Protein AF-A0A932MKA4-F1 (afdb_monomer)

Mean predicted aligned error: 4.67 Å

Secondary structure (DSSP, 8-state):
-HHHHHHHS-TTS---EEE-S-SEEEEEGGGGS-GGG--SSHHHHHHHHTSHHHHHHHHHHGGGS-GGG-EEEE-TT-GGGTT-BHHHHHHHTTS-HHHHHHHHHHHTTT--EEEEE-S-HHHHHHHTTSTTEEE--------TT-SSPPPTHHHHHHHHHHHHHHHTT--HHHHHHHHTHHHHHHHT-TT-SS--TTS---EEEEETTEEEEEEETTEEEEETTEE-------------

Foldseek 3Di:
DVLVVVVVDDPPDLFADEAFLDQKDKFQLCVLFDPVLPDDDLVSSLVQCVDPVSVVVRLVSCPVPPQQAKAWFDAVVCLVRHRHGLVVQQVVVVHDSSVSSSVSCNNSSSGIIIMDRHHPNVVRLVCCPDPRYAYDLPFDDDPPPDSGHGPCSVACRQLVQLVSCVVVVNPSVVSLLSHFVSVCVSQVVPLTRDPDPPRFPFDFDDDRSDTQWTDGSNHTQHHRNRGPPDDPDDDRDDPD

Radius of gyration: 21.53 Å; Cα contacts (8 Å, |Δi|>4): 360; chains: 1; bounding box: 55×36×59 Å

pLDDT: mean 93.07, std 6.84, range [54.31, 98.5]

Solvent-accessible surface area (backbone atoms only — not comparable to full-atom values): 13776 Å² total; per-residue (Å²): 111,69,67,59,54,60,70,68,48,58,85,88,54,97,66,71,49,74,42,50,84,54,37,58,46,82,42,53,48,53,75,75,47,57,74,90,60,65,46,85,54,67,68,53,32,52,62,49,49,73,37,67,73,50,34,56,52,52,45,57,65,42,76,85,49,82,47,46,72,28,25,31,22,26,34,79,98,39,66,92,46,38,75,39,28,29,34,59,50,4,63,78,65,78,52,49,40,46,57,37,47,51,47,51,36,59,76,31,65,43,67,23,29,28,36,37,80,78,46,65,42,71,63,44,55,56,47,56,72,39,94,47,33,37,78,41,48,89,51,78,91,72,61,93,87,52,84,47,62,78,58,64,42,61,81,42,28,68,33,52,48,46,50,53,31,56,76,66,70,44,58,63,69,60,56,48,36,45,72,26,38,47,53,21,62,75,72,65,41,78,50,44,47,53,97,51,94,92,33,52,43,64,44,73,44,64,60,88,53,39,71,31,30,29,27,36,68,65,41,60,34,24,53,85,66,38,73,63,79,53,80,59,79,74,89,83,74,77,93,120

Sequence (240 aa):
KALALIRATPRAVDLHVDLYPFAESHIPIYMLLPEWARKGNLERMRAALDRAHIRDEVVRSFKHIPLAGIRVAKAAGFPHLVGKTIGETAKNLDTTPEEALFRLMRETRMKALVLIRNINLPMTEEMLFEPRALVATNSASVRAASDALLPERATKTFPRYLELALKRNVPLEHAVQKLTATPAKKFGLAGRGVLKQGSYADIVCLEGTRAVHVAVGGALALLASVPTGVRAGTIIRSSR

Nearest PDB structures (foldseek):
  3giq-assembly1_A  TM=7.761E-01  e=7.403E-09  Bordetella bronchiseptica
  7cf6-assembly1_C-2  TM=7.453E-01  e=1.585E-03  Fervidobacterium islandicum
  5lp3-assembly1_I  TM=7.430E-01  e=1.334E-03  Escherichia coli K-12
  7cf6-assembly1_B-2  TM=6.924E-01  e=1.996E-03  Fervidobacterium islandicum
  4dzh-assembly1_A-2  TM=3.377E-01  e=2.995E-02  Xanthomonas campestris pv. campestris str. ATCC 33913

Structure (mmCIF, N/CA/C/O backbone):
data_AF-A0A932MKA4-F1
#
_entry.id   AF-A0A932MKA4-F1
#
loop_
_atom_site.group_PDB
_atom_site.id
_atom_site.type_symbol
_atom_site.label_atom_id
_atom_site.label_alt_id
_atom_site.label_comp_id
_atom_site.label_asym_id
_atom_site.label_entity_id
_atom_site.label_seq_id
_atom_site.pdbx_PDB_ins_code
_atom_site.Cartn_x
_atom_site.Cartn_y
_atom_site.Cartn_z
_atom_site.occupancy
_atom_site.B_iso_or_equiv
_atom_site.auth_seq_id
_atom_site.auth_comp_id
_atom_site.auth_asym_id
_atom_site.auth_atom_id
_atom_site.pdbx_PDB_model_num
ATOM 1 N N . LYS A 1 1 ? -11.239 15.452 -10.678 1.00 85.06 1 LYS A N 1
ATOM 2 C CA . LYS A 1 1 ? -12.385 14.785 -11.357 1.00 85.06 1 LYS A CA 1
ATOM 3 C C . LYS A 1 1 ? -12.998 13.661 -10.512 1.00 85.06 1 LYS A C 1
ATOM 5 O O . LYS A 1 1 ? -14.163 13.785 -10.172 1.00 85.06 1 LYS A O 1
ATOM 10 N N . ALA A 1 2 ? -12.251 12.616 -10.125 1.00 87.62 2 ALA A N 1
ATOM 11 C CA . ALA A 1 2 ? -12.798 11.478 -9.361 1.00 87.62 2 ALA A CA 1
ATOM 12 C C . ALA A 1 2 ? -13.480 11.875 -8.035 1.00 87.62 2 ALA A C 1
ATOM 14 O O . ALA A 1 2 ? -14.625 11.503 -7.808 1.00 87.62 2 ALA A O 1
ATOM 15 N N . LEU A 1 3 ? -12.824 12.699 -7.210 1.00 89.12 3 LEU A N 1
ATOM 16 C CA . LEU A 1 3 ? -13.380 13.179 -5.936 1.00 89.12 3 LEU A CA 1
ATOM 17 C C . LEU A 1 3 ? -14.744 13.876 -6.098 1.00 89.12 3 LEU A C 1
ATOM 19 O O . LEU A 1 3 ? -15.674 13.602 -5.347 1.00 89.12 3 LEU A O 1
ATOM 23 N N . ALA A 1 4 ? -14.887 14.720 -7.124 1.00 92.12 4 ALA A N 1
ATOM 24 C CA . ALA A 1 4 ? -16.147 15.400 -7.422 1.00 92.12 4 ALA A CA 1
ATOM 25 C C . ALA A 1 4 ? -17.268 14.410 -7.785 1.00 92.12 4 ALA A C 1
ATOM 27 O O . ALA A 1 4 ? -18.385 14.551 -7.298 1.00 92.12 4 ALA A O 1
ATOM 28 N N . LEU A 1 5 ? -16.966 13.372 -8.575 1.00 93.19 5 LEU A N 1
ATOM 29 C CA . LEU A 1 5 ? -17.935 12.325 -8.923 1.00 93.19 5 LEU A CA 1
ATOM 30 C C . LEU A 1 5 ? -18.374 11.517 -7.692 1.00 93.19 5 LEU A C 1
ATOM 32 O O . LEU A 1 5 ? -19.554 11.211 -7.536 1.00 93.19 5 LEU A O 1
ATOM 36 N N . ILE A 1 6 ? -17.442 11.214 -6.787 1.00 92.69 6 ILE A N 1
ATOM 37 C CA . ILE A 1 6 ? -17.733 10.487 -5.542 1.00 92.69 6 ILE A CA 1
ATOM 38 C C . ILE A 1 6 ? -18.636 11.319 -4.627 1.00 92.69 6 ILE A C 1
ATOM 40 O O . ILE A 1 6 ? -19.616 10.792 -4.098 1.00 92.69 6 ILE A O 1
ATOM 44 N N . ARG A 1 7 ? -18.346 12.619 -4.478 1.00 93.25 7 ARG A N 1
ATOM 45 C CA . ARG A 1 7 ? -19.176 13.558 -3.704 1.00 93.25 7 ARG A CA 1
ATOM 46 C C . ARG A 1 7 ? -20.573 13.729 -4.313 1.00 93.25 7 ARG A C 1
ATOM 48 O O . ARG A 1 7 ? -21.547 13.779 -3.572 1.00 93.25 7 ARG A O 1
ATOM 55 N N . ALA A 1 8 ? -20.676 13.761 -5.642 1.00 94.88 8 ALA A N 1
ATOM 56 C CA . ALA A 1 8 ? -21.950 13.865 -6.357 1.00 94.88 8 ALA A CA 1
ATOM 57 C C . ALA A 1 8 ? -22.785 12.569 -6.331 1.00 94.88 8 ALA A C 1
ATOM 59 O O . ALA A 1 8 ? -23.973 12.597 -6.644 1.00 94.88 8 ALA A O 1
ATOM 60 N N . THR A 1 9 ? -22.191 11.428 -5.966 1.00 94.81 9 THR A N 1
ATOM 61 C CA . THR A 1 9 ? -22.898 10.143 -5.947 1.00 94.81 9 THR A CA 1
ATOM 62 C C . THR A 1 9 ? -23.937 10.114 -4.812 1.00 94.81 9 THR A C 1
ATOM 64 O O . THR A 1 9 ? -23.547 10.233 -3.640 1.00 94.81 9 THR A O 1
ATOM 67 N N . PRO A 1 10 ? -25.237 9.879 -5.099 1.00 95.12 10 PRO A N 1
ATOM 68 C CA . PRO A 1 10 ? -26.293 9.856 -4.085 1.00 95.12 10 PRO A CA 1
ATOM 69 C C . PRO A 1 10 ? -25.998 8.879 -2.944 1.00 95.12 10 PRO A C 1
ATOM 71 O O . PRO A 1 10 ? -25.536 7.762 -3.181 1.00 95.12 10 PRO A O 1
ATOM 74 N N . ARG A 1 11 ? -26.290 9.267 -1.694 1.00 88.25 11 ARG A N 1
ATOM 75 C CA . ARG A 1 11 ? -26.004 8.447 -0.493 1.00 88.25 11 ARG A CA 1
ATOM 76 C C . ARG A 1 11 ? -26.630 7.048 -0.531 1.00 88.25 11 ARG A C 1
ATOM 78 O O . ARG A 1 11 ? -26.058 6.138 0.054 1.00 88.25 11 ARG A O 1
ATOM 85 N N . ALA A 1 12 ? -27.748 6.882 -1.239 1.00 92.06 12 ALA A N 1
ATOM 86 C CA . ALA A 1 12 ? -28.413 5.593 -1.434 1.00 92.06 12 ALA A CA 1
ATOM 87 C C . ALA A 1 12 ? -27.586 4.591 -2.262 1.00 92.06 12 ALA A C 1
ATOM 89 O O . ALA A 1 12 ? -27.789 3.387 -2.148 1.00 92.06 12 ALA A O 1
ATOM 90 N N . VAL A 1 13 ? -26.643 5.068 -3.081 1.00 95.06 13 VAL A N 1
ATOM 91 C CA . VAL A 1 13 ? -25.737 4.201 -3.841 1.00 95.06 13 VAL A CA 1
ATOM 92 C C . VAL A 1 13 ? -24.657 3.666 -2.906 1.00 95.06 13 VAL A C 1
ATOM 94 O O . VAL A 1 13 ? -23.909 4.446 -2.300 1.00 95.06 13 VAL A O 1
ATOM 97 N N . ASP A 1 14 ? -24.534 2.340 -2.836 1.00 91.56 14 ASP A N 1
ATOM 98 C CA . ASP A 1 14 ? -23.495 1.659 -2.064 1.00 91.56 14 ASP A CA 1
ATOM 99 C C . ASP A 1 14 ? -22.121 1.741 -2.755 1.00 91.56 14 ASP A C 1
ATOM 101 O O . ASP A 1 14 ? -21.600 0.780 -3.319 1.00 91.56 14 ASP A O 1
ATOM 105 N N . LEU A 1 15 ? -21.530 2.933 -2.701 1.00 93.69 15 LEU A N 1
ATOM 106 C CA . LEU A 1 15 ? -20.203 3.240 -3.223 1.00 93.69 15 LEU A CA 1
ATOM 107 C C . LEU A 1 15 ? -19.241 3.540 -2.074 1.00 93.69 15 LEU A C 1
ATOM 109 O O . LEU A 1 15 ? -19.496 4.441 -1.268 1.00 93.69 15 LEU A O 1
ATOM 113 N N . HIS A 1 16 ? -18.117 2.829 -2.066 1.00 94.31 16 HIS A N 1
ATOM 114 C CA . HIS A 1 16 ? -16.957 3.092 -1.221 1.00 94.31 16 HIS A CA 1
ATOM 115 C C . HIS A 1 16 ? -15.690 3.084 -2.074 1.00 94.31 16 HIS A C 1
ATOM 117 O O . HIS A 1 16 ? -15.654 2.482 -3.146 1.00 94.31 16 HIS A O 1
ATOM 123 N N . VAL A 1 17 ? -14.659 3.751 -1.577 1.00 95.62 17 VAL A N 1
ATOM 124 C CA . VAL A 1 17 ? -13.319 3.806 -2.168 1.00 95.62 17 VAL A CA 1
ATOM 125 C C . VAL A 1 17 ? -12.303 3.545 -1.072 1.00 95.62 17 VAL A C 1
ATOM 127 O O . VAL A 1 17 ? -12.547 3.927 0.068 1.00 95.62 17 VAL A O 1
ATOM 130 N N . ASP A 1 18 ? -11.179 2.915 -1.380 1.00 96.19 18 ASP A N 1
ATOM 131 C CA . ASP A 1 18 ? -10.118 2.667 -0.407 1.00 96.19 18 ASP A CA 1
ATOM 132 C C . ASP A 1 18 ? -8.800 3.328 -0.814 1.00 96.19 18 ASP A C 1
ATOM 134 O O . ASP A 1 18 ? -8.487 3.475 -1.997 1.00 96.19 18 ASP A O 1
ATOM 138 N N . LEU A 1 19 ? -8.066 3.818 0.186 1.00 96.69 19 LEU A N 1
ATOM 139 C CA . LEU A 1 19 ? -6.870 4.640 0.005 1.00 96.69 19 LEU A CA 1
ATOM 140 C C . LEU A 1 19 ? -5.844 4.347 1.109 1.00 96.69 19 LEU A C 1
ATOM 142 O O . LEU A 1 19 ? -6.194 3.926 2.215 1.00 96.69 19 LEU A O 1
ATOM 146 N N . TYR A 1 20 ? -4.582 4.672 0.830 1.00 96.81 20 TYR A N 1
ATOM 147 C CA . TYR A 1 20 ? -3.480 4.711 1.796 1.00 96.81 20 TYR A CA 1
ATOM 148 C C . TYR A 1 20 ? -2.733 6.053 1.695 1.00 96.81 20 TYR A C 1
ATOM 150 O O . TYR A 1 20 ? -2.603 6.601 0.600 1.00 96.81 20 TYR A O 1
ATOM 158 N N . PRO A 1 21 ? -2.194 6.590 2.803 1.00 96.94 21 PRO A N 1
ATOM 159 C CA . PRO A 1 21 ? -1.575 7.917 2.848 1.00 96.94 21 PRO A CA 1
ATOM 160 C C . PRO A 1 21 ? -0.100 7.916 2.395 1.00 96.94 21 PRO A C 1
ATOM 162 O O . PRO A 1 21 ? 0.775 8.379 3.124 1.00 96.94 21 PRO A O 1
ATOM 165 N N . PHE A 1 22 ? 0.197 7.381 1.204 1.00 96.62 22 PHE A N 1
ATOM 166 C CA . PHE A 1 22 ? 1.559 7.367 0.644 1.00 96.62 22 PHE A CA 1
ATOM 167 C C . PHE A 1 22 ? 1.578 7.750 -0.834 1.00 96.62 22 PHE A C 1
ATOM 169 O O . PHE A 1 22 ? 0.643 7.471 -1.578 1.00 96.62 22 PHE A O 1
ATOM 176 N N . ALA A 1 23 ? 2.679 8.370 -1.261 1.00 95.56 23 ALA A N 1
ATOM 177 C CA . ALA A 1 23 ? 2.862 8.846 -2.632 1.00 95.56 23 ALA A CA 1
ATOM 178 C C . ALA A 1 23 ? 3.297 7.744 -3.623 1.00 95.56 23 ALA A C 1
ATOM 180 O O . ALA A 1 23 ? 3.361 7.991 -4.830 1.00 95.56 23 ALA A O 1
ATOM 181 N N . GLU A 1 24 ? 3.635 6.553 -3.120 1.00 94.12 24 GLU A N 1
ATOM 182 C CA . GLU A 1 24 ? 4.210 5.461 -3.905 1.00 94.12 24 GLU A CA 1
ATOM 183 C C . GLU A 1 24 ? 3.212 4.324 -4.152 1.00 94.12 24 GLU A C 1
ATOM 185 O O . GLU A 1 24 ? 2.505 3.870 -3.249 1.00 94.12 24 GLU A O 1
ATOM 190 N N . SER A 1 25 ? 3.208 3.815 -5.382 1.00 92.94 25 SER A N 1
ATOM 191 C CA . SER A 1 25 ? 2.591 2.541 -5.744 1.00 92.94 25 SER A CA 1
ATOM 192 C C . SER A 1 25 ? 3.641 1.434 -5.750 1.00 92.94 25 SER A C 1
ATOM 194 O O . SER A 1 25 ? 4.758 1.645 -6.214 1.00 92.94 25 SER A O 1
ATOM 196 N N . HIS A 1 26 ? 3.263 0.238 -5.296 1.00 92.25 26 HIS A N 1
ATOM 197 C CA . HIS A 1 26 ? 4.060 -0.982 -5.430 1.00 92.25 26 HIS A CA 1
ATOM 198 C C . HIS A 1 26 ? 3.406 -1.876 -6.482 1.00 92.25 26 HIS A C 1
ATOM 200 O O . HIS A 1 26 ? 2.301 -2.377 -6.259 1.00 92.25 26 HIS A O 1
ATOM 206 N N . ILE A 1 27 ? 4.055 -2.014 -7.639 1.00 92.38 27 ILE A N 1
ATOM 207 C CA . ILE 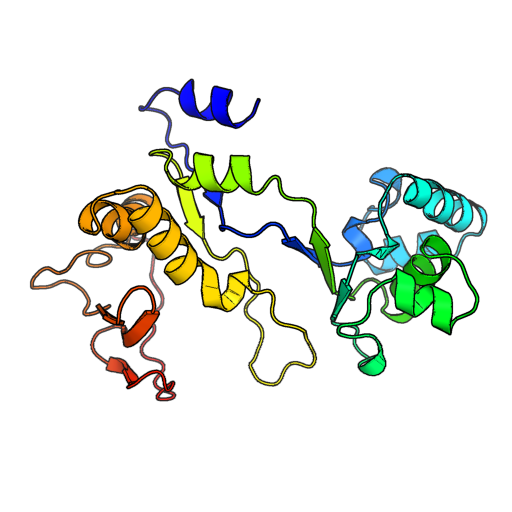A 1 27 ? 3.477 -2.657 -8.825 1.00 92.38 27 ILE A CA 1
ATOM 208 C C . ILE A 1 27 ? 4.442 -3.678 -9.434 1.00 92.38 27 ILE A C 1
ATOM 210 O O . ILE A 1 27 ? 5.660 -3.516 -9.328 1.00 92.38 27 ILE A O 1
ATOM 214 N N . PRO A 1 28 ? 3.928 -4.713 -10.117 1.00 93.56 28 PRO A N 1
ATOM 215 C CA . PRO A 1 28 ? 4.742 -5.529 -11.004 1.00 93.56 28 PRO A CA 1
ATOM 216 C C . PRO A 1 28 ? 5.350 -4.694 -12.130 1.00 93.56 28 PRO A C 1
ATOM 218 O O . PRO A 1 28 ? 4.672 -3.847 -12.714 1.00 93.56 28 PRO A O 1
ATOM 221 N N . ILE A 1 29 ? 6.607 -4.965 -12.474 1.00 95.19 29 ILE A N 1
ATOM 222 C CA . ILE A 1 29 ? 7.366 -4.187 -13.459 1.00 95.19 29 ILE A CA 1
ATOM 223 C C . ILE A 1 29 ? 6.686 -4.153 -14.835 1.00 95.19 29 ILE A C 1
ATOM 225 O O . ILE A 1 29 ? 6.716 -3.122 -15.500 1.00 95.19 29 ILE A O 1
ATOM 229 N N . TYR A 1 30 ? 5.994 -5.228 -15.236 1.00 94.56 30 TYR A N 1
ATOM 230 C CA . TYR A 1 30 ? 5.293 -5.298 -16.524 1.00 94.56 30 TYR A CA 1
ATOM 231 C C . TYR A 1 30 ? 4.170 -4.264 -16.666 1.00 94.56 30 TYR A C 1
ATOM 233 O O . TYR A 1 30 ? 3.742 -3.985 -17.781 1.00 94.56 30 TYR A O 1
ATOM 241 N N . MET A 1 31 ? 3.677 -3.680 -15.568 1.00 94.44 31 MET A N 1
ATOM 242 C CA . 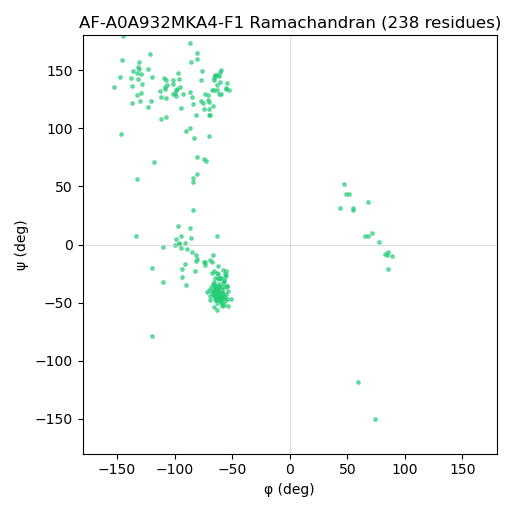MET A 1 31 ? 2.671 -2.614 -15.618 1.00 94.44 31 MET A CA 1
ATOM 243 C C . MET A 1 31 ? 3.215 -1.314 -16.224 1.00 94.44 31 MET A C 1
ATOM 245 O O . MET A 1 31 ? 2.419 -0.459 -16.598 1.00 94.44 31 MET A O 1
ATOM 249 N N . LEU A 1 32 ? 4.541 -1.176 -16.344 1.00 94.25 32 LEU A N 1
ATOM 250 C CA . LEU A 1 32 ? 5.191 -0.063 -17.040 1.00 94.25 32 LEU A CA 1
ATOM 251 C C . LEU A 1 32 ? 5.213 -0.241 -18.564 1.00 94.25 32 LEU A C 1
ATOM 253 O O . LEU A 1 32 ? 5.516 0.714 -19.272 1.00 94.25 32 LEU A O 1
ATOM 257 N N . LEU A 1 33 ? 4.900 -1.436 -19.080 1.00 94.38 33 LEU A N 1
ATOM 258 C CA . LEU A 1 33 ? 4.756 -1.642 -20.518 1.00 94.38 33 LEU A CA 1
ATOM 259 C C . LEU A 1 33 ? 3.564 -0.836 -21.058 1.00 94.38 33 LEU A C 1
ATOM 261 O O . LEU A 1 33 ? 2.524 -0.742 -20.388 1.00 94.38 33 LEU A O 1
ATOM 265 N N . PRO A 1 34 ? 3.659 -0.323 -22.296 1.00 92.44 34 PRO A N 1
ATOM 266 C CA . PRO A 1 34 ? 2.524 0.317 -22.939 1.00 92.44 34 PRO A CA 1
ATOM 267 C C . PRO A 1 34 ? 1.363 -0.677 -23.071 1.00 92.44 34 PRO A C 1
ATOM 269 O O . PRO A 1 34 ? 1.559 -1.888 -23.178 1.00 92.44 34 PRO A O 1
ATOM 272 N N . GLU A 1 35 ? 0.129 -0.174 -23.045 1.00 92.25 35 GLU A N 1
ATOM 273 C CA . GLU A 1 35 ? -1.081 -1.009 -23.014 1.00 92.25 35 GLU A CA 1
ATOM 274 C C . GLU A 1 35 ? -1.127 -2.043 -24.144 1.00 92.25 35 GLU A C 1
ATOM 276 O O . GLU A 1 35 ? -1.449 -3.208 -23.909 1.00 92.25 35 GLU A O 1
ATOM 281 N N . TRP A 1 36 ? -0.707 -1.657 -25.349 1.00 92.31 36 TRP A N 1
ATOM 282 C CA . TRP A 1 36 ? -0.667 -2.549 -26.504 1.00 92.31 36 TRP A CA 1
ATOM 283 C C . TRP A 1 36 ? 0.285 -3.747 -26.323 1.00 92.31 36 TRP A C 1
ATOM 285 O O . TRP A 1 36 ? 0.043 -4.796 -26.926 1.00 92.31 36 TRP A O 1
ATOM 295 N N . ALA A 1 37 ? 1.317 -3.620 -25.477 1.00 92.62 37 ALA A N 1
ATOM 296 C CA . ALA A 1 37 ? 2.296 -4.664 -25.166 1.00 92.62 37 ALA A CA 1
ATOM 297 C C . ALA A 1 37 ? 1.888 -5.534 -23.960 1.00 92.62 37 ALA A C 1
ATOM 299 O O . ALA A 1 37 ? 2.399 -6.642 -23.793 1.00 92.62 37 ALA A O 1
ATOM 300 N N . ARG A 1 38 ? 0.931 -5.087 -23.132 1.00 93.44 38 ARG A N 1
ATOM 301 C CA . ARG A 1 38 ? 0.419 -5.828 -21.962 1.00 93.44 38 ARG A CA 1
ATOM 302 C C . ARG A 1 38 ? -0.678 -6.825 -22.354 1.00 93.44 38 ARG A C 1
ATOM 304 O O . ARG A 1 38 ? -1.794 -6.765 -21.845 1.00 93.44 38 ARG A O 1
ATOM 311 N N . LYS A 1 39 ? -0.373 -7.756 -23.267 1.00 89.94 39 LYS A N 1
ATOM 312 C CA . LYS A 1 39 ? -1.344 -8.735 -23.797 1.00 89.94 39 LYS A CA 1
ATOM 313 C C . LYS A 1 39 ? -1.042 -10.173 -23.376 1.00 89.94 39 LYS A C 1
ATOM 315 O O . LYS A 1 39 ? 0.056 -10.682 -23.585 1.00 89.94 39 LYS A O 1
ATOM 320 N N . GLY A 1 40 ? -2.072 -10.869 -22.894 1.00 91.00 40 GLY A N 1
ATOM 321 C CA . GLY A 1 40 ? -1.993 -12.273 -22.487 1.00 91.00 40 GLY A CA 1
ATOM 322 C C . GLY A 1 40 ? -1.256 -12.475 -21.162 1.00 91.00 40 GLY A C 1
ATOM 323 O O . GLY A 1 40 ? -1.298 -11.620 -20.285 1.00 91.00 40 GLY A O 1
ATOM 324 N N . ASN A 1 41 ? -0.613 -13.633 -21.004 1.00 93.00 41 ASN A N 1
ATOM 325 C CA . ASN A 1 41 ? 0.175 -13.964 -19.815 1.00 93.00 41 ASN A CA 1
ATOM 326 C C . ASN A 1 41 ? 1.632 -13.466 -19.933 1.00 93.00 41 ASN A C 1
ATOM 328 O O . ASN A 1 41 ? 2.057 -13.000 -20.990 1.00 93.00 41 ASN A O 1
ATOM 332 N N . LEU A 1 42 ? 2.411 -13.593 -18.852 1.00 92.62 42 LEU A N 1
ATOM 333 C CA . LEU A 1 42 ? 3.802 -13.118 -18.807 1.00 92.62 42 LEU A CA 1
ATOM 334 C C . LEU A 1 42 ? 4.701 -13.758 -19.875 1.00 92.62 42 LEU A C 1
ATOM 336 O O . LEU A 1 42 ? 5.544 -13.068 -20.439 1.00 92.62 42 LEU A O 1
ATOM 340 N N . GLU A 1 43 ? 4.508 -15.043 -20.190 1.00 92.00 43 GLU A N 1
ATOM 341 C CA . GLU A 1 43 ? 5.293 -15.718 -21.235 1.00 92.00 43 GLU A CA 1
ATOM 342 C C . GLU A 1 43 ? 5.000 -15.142 -22.621 1.00 92.00 43 GLU A C 1
ATOM 344 O O . GLU A 1 43 ? 5.924 -14.908 -23.398 1.00 92.00 43 GLU A O 1
ATOM 349 N N . ARG A 1 44 ? 3.731 -14.832 -22.919 1.00 91.62 44 ARG A N 1
ATOM 350 C CA . ARG A 1 44 ? 3.349 -14.185 -24.179 1.00 91.62 44 ARG A CA 1
ATOM 351 C C . ARG A 1 44 ? 3.904 -12.767 -24.278 1.00 91.62 44 ARG A C 1
ATOM 353 O O . ARG A 1 44 ? 4.383 -12.394 -25.346 1.00 91.62 44 ARG A O 1
ATOM 360 N N . MET A 1 45 ? 3.859 -11.996 -23.188 1.00 93.00 45 MET A N 1
ATOM 361 C CA . MET A 1 45 ? 4.471 -10.663 -23.146 1.00 93.00 45 MET A CA 1
ATOM 362 C C . MET A 1 45 ? 5.975 -10.762 -23.410 1.00 93.00 45 MET A C 1
ATOM 364 O O . MET A 1 45 ? 6.489 -10.061 -24.275 1.00 93.00 45 MET A O 1
ATOM 368 N N . ARG A 1 46 ? 6.669 -11.684 -22.734 1.00 91.00 46 ARG A N 1
ATOM 369 C CA . ARG A 1 46 ? 8.107 -11.915 -22.913 1.00 91.00 46 ARG A CA 1
ATOM 370 C C . ARG A 1 46 ? 8.452 -12.285 -24.357 1.00 91.00 46 ARG A C 1
ATOM 372 O O . ARG A 1 46 ? 9.286 -11.621 -24.956 1.00 91.00 46 ARG A O 1
ATOM 379 N N . ALA A 1 47 ? 7.762 -13.271 -24.929 1.00 90.62 47 ALA A N 1
ATOM 380 C CA . ALA A 1 47 ? 7.993 -13.709 -26.306 1.00 90.62 47 ALA A CA 1
ATOM 381 C C . ALA A 1 47 ? 7.738 -12.596 -27.340 1.00 90.62 47 ALA A C 1
ATOM 383 O O . ALA A 1 47 ? 8.363 -12.570 -28.397 1.00 90.62 47 ALA A O 1
ATOM 384 N N . ALA A 1 48 ? 6.823 -11.661 -27.057 1.00 88.56 48 ALA A N 1
ATOM 385 C CA . ALA A 1 48 ? 6.611 -10.505 -27.923 1.00 88.56 48 ALA A CA 1
ATOM 386 C C . ALA A 1 48 ? 7.810 -9.541 -27.911 1.00 88.56 48 ALA A C 1
ATOM 388 O O . ALA A 1 48 ? 8.137 -8.992 -28.962 1.00 88.56 48 ALA A O 1
ATOM 389 N N . LEU A 1 49 ? 8.474 -9.366 -26.763 1.00 87.69 49 LEU A N 1
ATOM 390 C CA . LEU A 1 49 ? 9.638 -8.482 -26.621 1.00 87.69 49 LEU A CA 1
ATOM 391 C C . LEU A 1 49 ? 10.925 -9.039 -27.240 1.00 87.69 49 LEU A C 1
ATOM 393 O O . LEU A 1 49 ? 11.854 -8.268 -27.469 1.00 87.69 49 LEU A O 1
ATOM 397 N N . ASP A 1 50 ? 10.975 -10.336 -27.553 1.00 87.38 50 ASP A N 1
ATOM 398 C CA . ASP A 1 50 ? 12.097 -10.940 -28.286 1.00 87.38 50 ASP A CA 1
ATOM 399 C C . ASP A 1 50 ? 12.137 -10.474 -29.761 1.00 87.38 50 ASP A C 1
ATOM 401 O O . ASP A 1 50 ? 13.140 -10.637 -30.455 1.00 87.38 50 ASP A O 1
ATOM 405 N N . ARG A 1 51 ? 11.061 -9.844 -30.260 1.00 91.31 51 ARG A N 1
ATOM 406 C CA . ARG A 1 51 ? 11.006 -9.254 -31.605 1.00 91.31 51 ARG A CA 1
ATOM 407 C C . ARG A 1 51 ? 11.608 -7.849 -31.591 1.00 91.31 51 ARG A C 1
ATOM 409 O O . ARG A 1 51 ? 11.073 -6.961 -30.930 1.00 91.31 51 ARG A O 1
ATOM 416 N N . ALA A 1 52 ? 12.651 -7.624 -32.393 1.00 90.06 52 ALA A N 1
ATOM 417 C CA . ALA A 1 52 ? 13.403 -6.362 -32.423 1.00 90.06 52 ALA A CA 1
ATOM 418 C C . ALA A 1 52 ? 12.518 -5.108 -32.582 1.00 90.06 52 ALA A C 1
ATOM 420 O O . ALA A 1 52 ? 12.636 -4.172 -31.798 1.00 90.06 52 ALA A O 1
ATOM 421 N N . HIS A 1 53 ? 11.562 -5.122 -33.520 1.00 91.81 53 HIS A N 1
ATOM 422 C CA . HIS A 1 53 ? 10.666 -3.976 -33.736 1.00 91.81 53 HIS A CA 1
ATOM 423 C C . HIS A 1 53 ? 9.792 -3.656 -32.511 1.00 91.81 53 HIS A C 1
ATOM 425 O O . HIS A 1 53 ? 9.596 -2.489 -32.186 1.00 91.81 53 HIS A O 1
ATOM 431 N N . ILE A 1 54 ? 9.310 -4.683 -31.798 1.00 90.75 54 ILE A N 1
ATOM 432 C CA . ILE A 1 54 ? 8.512 -4.511 -30.577 1.00 90.75 54 ILE A CA 1
ATOM 433 C C . ILE A 1 54 ? 9.381 -3.972 -29.447 1.00 90.75 54 ILE A C 1
ATOM 435 O O . ILE A 1 54 ? 8.961 -3.061 -28.735 1.00 90.75 54 ILE A O 1
ATOM 439 N N . ARG A 1 55 ? 10.594 -4.515 -29.280 1.00 92.38 55 ARG A N 1
ATOM 440 C CA . ARG A 1 55 ? 11.557 -4.016 -28.294 1.00 92.38 55 ARG A CA 1
ATOM 441 C C . ARG A 1 55 ? 11.782 -2.519 -28.472 1.00 92.38 55 ARG A C 1
ATOM 443 O O . ARG A 1 55 ? 11.655 -1.774 -27.504 1.00 92.38 55 ARG A O 1
ATOM 450 N N . ASP A 1 56 ? 12.111 -2.087 -29.684 1.00 93.25 56 ASP A N 1
ATOM 451 C CA . ASP A 1 56 ? 12.477 -0.694 -29.937 1.00 93.25 56 ASP A CA 1
ATOM 452 C C . ASP A 1 56 ? 11.294 0.254 -29.700 1.00 93.25 56 ASP A C 1
ATOM 454 O O . ASP A 1 56 ? 11.468 1.351 -29.162 1.00 93.25 56 ASP A O 1
ATOM 458 N N . GLU A 1 57 ? 10.075 -0.181 -30.029 1.00 94.00 57 GLU A N 1
ATOM 459 C CA . GLU A 1 57 ? 8.850 0.567 -29.740 1.00 94.00 57 GLU A CA 1
ATOM 460 C C . GLU A 1 57 ? 8.569 0.657 -28.230 1.00 94.00 57 GLU A C 1
ATOM 462 O O . GLU A 1 57 ? 8.247 1.734 -27.721 1.00 94.00 57 GLU A O 1
ATOM 467 N N . VAL A 1 58 ? 8.762 -0.437 -27.486 1.00 93.25 58 VAL A N 1
ATOM 468 C CA . VAL A 1 58 ? 8.621 -0.457 -26.022 1.00 93.25 58 VAL A CA 1
ATOM 469 C C . VAL A 1 58 ? 9.643 0.459 -25.356 1.00 93.25 58 VAL A C 1
ATOM 471 O O . VAL A 1 58 ? 9.256 1.312 -24.559 1.00 93.25 58 VAL A O 1
ATOM 474 N N . VAL A 1 59 ? 10.925 0.345 -25.707 1.00 93.88 59 VAL A N 1
ATOM 475 C CA . VAL A 1 59 ? 11.989 1.200 -25.155 1.00 93.88 59 VAL A CA 1
ATOM 476 C C . VAL A 1 59 ? 11.695 2.674 -25.448 1.00 93.88 59 VAL A C 1
ATOM 478 O O . VAL A 1 59 ? 11.830 3.521 -24.567 1.00 93.88 59 VAL A O 1
ATOM 481 N N . ARG A 1 60 ? 11.205 2.995 -26.654 1.00 92.75 60 ARG A N 1
ATOM 482 C CA . ARG A 1 60 ? 10.799 4.362 -27.012 1.00 92.75 60 ARG A CA 1
ATOM 483 C C . ARG A 1 60 ? 9.620 4.862 -26.176 1.00 92.75 60 ARG A C 1
ATOM 485 O O . ARG A 1 60 ? 9.615 6.032 -25.800 1.00 92.75 60 ARG A O 1
ATOM 492 N N . SER A 1 61 ? 8.652 3.998 -25.864 1.00 92.38 61 SER A N 1
ATOM 493 C CA . SER A 1 61 ? 7.471 4.365 -25.069 1.00 92.38 61 SER A CA 1
ATOM 494 C C . SER A 1 61 ? 7.812 4.812 -23.641 1.00 92.38 61 SER A C 1
ATOM 496 O O . SER A 1 61 ? 7.076 5.597 -23.044 1.00 92.38 61 SER A O 1
ATOM 498 N N . PHE A 1 62 ? 8.958 4.379 -23.107 1.00 92.81 62 PHE A N 1
ATOM 499 C CA . PHE A 1 62 ? 9.386 4.718 -21.753 1.00 92.81 62 PHE A CA 1
ATOM 500 C C . PHE A 1 62 ? 9.871 6.161 -21.582 1.00 92.81 62 PHE A C 1
ATOM 502 O O . PHE A 1 62 ? 9.888 6.650 -20.454 1.00 92.81 62 PHE A O 1
ATOM 509 N N . LYS A 1 63 ? 10.203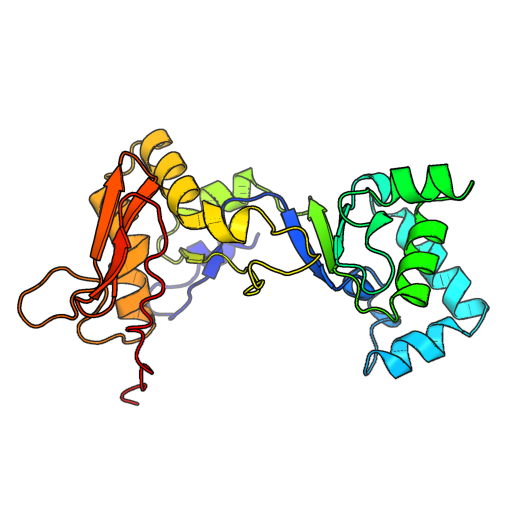 6.871 -22.669 1.00 86.38 63 LYS A N 1
ATOM 510 C CA . LYS A 1 63 ? 10.751 8.242 -22.623 1.00 86.38 63 LYS A CA 1
ATOM 511 C C . LYS A 1 63 ? 9.851 9.260 -21.914 1.00 86.38 63 LYS A C 1
ATOM 513 O O . LYS A 1 63 ? 10.326 10.298 -21.467 1.00 86.38 63 LYS A O 1
ATOM 518 N N . HIS A 1 64 ? 8.551 8.983 -21.818 1.00 82.81 64 HIS A N 1
ATOM 519 C CA . HIS A 1 64 ? 7.574 9.861 -21.166 1.00 82.81 64 HIS A CA 1
ATOM 520 C C . HIS A 1 64 ? 7.373 9.556 -19.675 1.00 82.81 64 HIS A C 1
ATOM 522 O O . HIS A 1 64 ? 6.549 10.191 -19.019 1.00 82.81 64 HIS A O 1
ATOM 528 N N . ILE A 1 65 ? 8.104 8.580 -19.134 1.00 87.12 65 ILE A N 1
ATOM 529 C CA . ILE A 1 65 ? 8.000 8.149 -17.744 1.00 87.12 65 ILE A CA 1
ATOM 530 C C . ILE A 1 65 ? 9.259 8.623 -17.006 1.00 87.12 65 ILE A C 1
ATOM 532 O O . ILE A 1 65 ? 10.366 8.419 -17.502 1.00 87.12 65 ILE A O 1
ATOM 536 N N . PRO A 1 66 ? 9.149 9.216 -15.803 1.00 91.25 66 PRO A N 1
ATOM 537 C CA . PRO A 1 66 ? 10.310 9.580 -14.992 1.00 91.25 66 PRO A CA 1
ATOM 538 C C . PRO A 1 66 ? 10.966 8.328 -14.379 1.00 91.25 66 PRO A C 1
ATOM 540 O O . PRO A 1 66 ? 10.866 8.065 -13.180 1.00 91.25 66 PRO A O 1
ATOM 543 N N . LEU A 1 67 ? 11.632 7.526 -15.215 1.00 94.06 67 LEU A N 1
ATOM 544 C CA . LEU A 1 67 ? 12.151 6.206 -14.854 1.00 94.06 67 LEU A CA 1
ATOM 545 C C . LEU A 1 67 ? 13.239 6.249 -13.789 1.00 94.06 67 LEU A C 1
ATOM 547 O O . LEU A 1 67 ? 13.312 5.348 -12.959 1.00 94.06 67 LEU A O 1
ATOM 551 N N . ALA A 1 68 ? 14.078 7.286 -13.801 1.00 93.88 68 ALA A N 1
ATOM 552 C CA . ALA A 1 68 ? 15.269 7.350 -12.961 1.00 93.88 68 ALA A CA 1
ATOM 553 C C . ALA A 1 68 ? 14.961 7.203 -11.462 1.00 93.88 68 ALA A C 1
ATOM 555 O O . ALA A 1 68 ? 15.784 6.646 -10.750 1.00 93.88 68 ALA A O 1
ATOM 556 N N . GLY A 1 69 ? 13.788 7.655 -11.001 1.00 95.25 69 GLY A N 1
ATOM 557 C CA . GLY A 1 69 ? 13.357 7.551 -9.602 1.00 95.25 69 GLY A CA 1
ATOM 558 C C . GLY A 1 69 ? 12.596 6.269 -9.247 1.00 95.25 69 GLY A C 1
ATOM 559 O O . GLY A 1 69 ? 12.241 6.083 -8.086 1.00 95.25 69 GLY A O 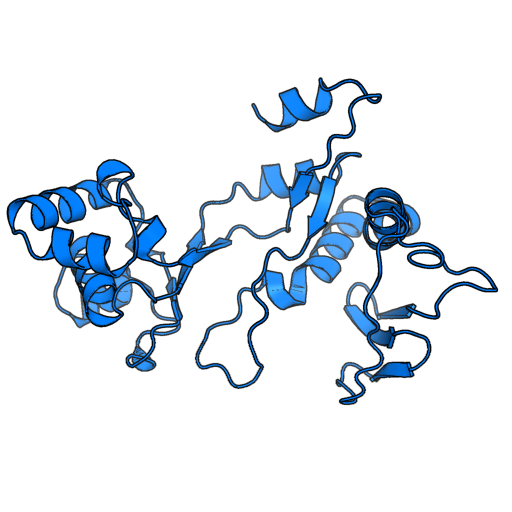1
ATOM 560 N N . ILE A 1 70 ? 12.317 5.388 -10.213 1.00 96.81 70 ILE A N 1
ATOM 561 C CA . ILE A 1 70 ? 11.651 4.106 -9.951 1.00 96.81 70 ILE A CA 1
ATOM 562 C C . ILE A 1 70 ? 12.629 3.200 -9.214 1.00 96.81 70 ILE A C 1
ATOM 564 O O . ILE A 1 70 ? 13.753 3.003 -9.670 1.00 96.81 70 ILE A O 1
ATOM 568 N N . ARG A 1 71 ? 12.201 2.629 -8.088 1.00 97.00 71 ARG A N 1
ATOM 569 C CA . ARG A 1 71 ? 13.047 1.805 -7.218 1.00 97.00 71 ARG A CA 1
ATOM 570 C C . ARG A 1 71 ? 12.669 0.336 -7.308 1.00 97.00 71 ARG A C 1
ATOM 572 O O . ARG A 1 71 ? 11.490 -0.006 -7.257 1.00 97.00 71 ARG A O 1
ATOM 579 N N . VAL A 1 72 ? 13.659 -0.543 -7.412 1.00 96.12 72 VAL A N 1
ATOM 580 C CA . VAL A 1 72 ? 13.436 -1.991 -7.449 1.00 96.12 72 VAL A CA 1
ATOM 581 C C . VAL A 1 72 ? 13.072 -2.473 -6.046 1.00 96.12 72 VAL A C 1
ATOM 583 O O . VAL A 1 72 ? 13.864 -2.368 -5.112 1.00 96.12 72 VAL A O 1
ATOM 586 N N . ALA A 1 73 ? 11.859 -2.998 -5.897 1.00 94.12 73 ALA A N 1
ATOM 587 C CA . ALA A 1 73 ? 11.358 -3.542 -4.639 1.00 94.12 73 ALA A CA 1
ATOM 588 C C . ALA A 1 73 ? 11.665 -5.033 -4.504 1.00 94.12 73 ALA A C 1
ATOM 590 O O . ALA A 1 73 ? 11.922 -5.518 -3.411 1.00 94.12 73 ALA A O 1
ATOM 591 N N . LYS A 1 74 ? 11.644 -5.773 -5.615 1.00 93.38 74 LYS A N 1
ATOM 592 C CA . LYS A 1 74 ? 11.981 -7.196 -5.650 1.00 93.38 74 LYS A CA 1
ATOM 593 C C . LYS A 1 74 ? 12.515 -7.565 -7.022 1.00 93.38 74 LYS A C 1
ATOM 595 O O . LYS A 1 74 ? 11.896 -7.210 -8.021 1.00 93.38 74 LYS A O 1
ATOM 600 N N . ALA A 1 75 ? 13.595 -8.336 -7.068 1.00 93.56 75 ALA A N 1
ATOM 601 C CA . ALA A 1 75 ? 14.127 -8.915 -8.296 1.00 93.56 75 ALA A CA 1
ATOM 602 C C . ALA A 1 75 ? 14.745 -10.285 -7.984 1.00 93.56 75 ALA A C 1
ATOM 604 O O . ALA A 1 75 ? 15.891 -10.379 -7.550 1.00 93.56 75 ALA A O 1
ATOM 605 N N . ALA A 1 76 ? 13.968 -11.356 -8.172 1.00 87.88 76 ALA A N 1
ATOM 606 C CA . ALA A 1 76 ? 14.432 -12.715 -7.893 1.00 87.88 76 ALA A CA 1
ATOM 607 C C . ALA A 1 76 ? 15.659 -13.054 -8.758 1.00 87.88 76 ALA A C 1
ATOM 609 O O . ALA A 1 76 ? 15.624 -12.852 -9.970 1.00 87.88 76 ALA A O 1
ATOM 610 N N . GLY A 1 77 ? 16.730 -13.549 -8.130 1.00 89.00 77 GLY A N 1
ATOM 611 C CA . GLY A 1 77 ? 18.025 -13.793 -8.782 1.00 89.00 77 GLY A CA 1
ATOM 612 C C . GLY A 1 77 ? 18.949 -12.569 -8.853 1.00 89.00 77 GLY A C 1
ATOM 613 O O . GLY A 1 77 ? 20.126 -12.721 -9.159 1.00 89.00 77 GLY A O 1
ATOM 614 N N . PHE A 1 78 ? 18.458 -11.374 -8.502 1.00 91.31 78 PHE A N 1
ATOM 615 C CA . PHE A 1 78 ? 19.212 -10.116 -8.563 1.00 91.31 78 PHE A CA 1
ATOM 616 C C . PHE A 1 78 ? 19.066 -9.287 -7.269 1.00 91.31 78 PHE A C 1
ATOM 618 O O . PHE A 1 78 ? 18.656 -8.124 -7.320 1.00 91.31 78 PHE A O 1
ATOM 625 N N . PRO A 1 79 ? 19.408 -9.840 -6.085 1.00 90.94 79 PRO A N 1
ATOM 626 C CA . PRO A 1 79 ? 19.217 -9.147 -4.805 1.00 90.94 79 PRO A CA 1
ATOM 627 C C . PRO A 1 79 ? 20.007 -7.832 -4.709 1.00 90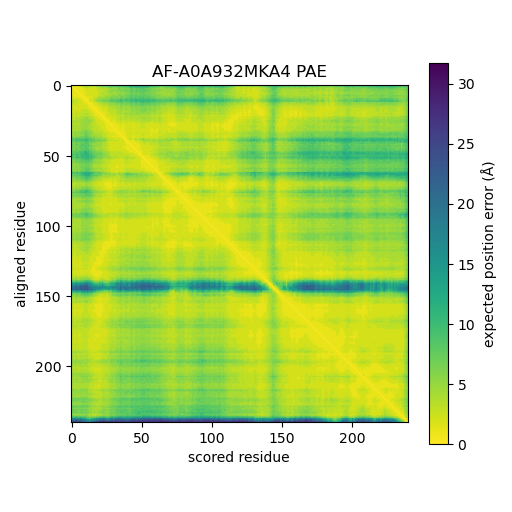.94 79 PRO A C 1
ATOM 629 O O . PRO A 1 79 ? 19.553 -6.882 -4.085 1.00 90.94 79 PRO A O 1
ATOM 632 N N . HIS A 1 80 ? 21.148 -7.735 -5.398 1.00 91.06 80 HIS A N 1
ATOM 633 C CA . HIS A 1 80 ? 21.988 -6.534 -5.462 1.00 91.06 80 HIS A CA 1
ATOM 634 C C . HIS A 1 80 ? 21.338 -5.340 -6.191 1.00 91.06 80 HIS A C 1
ATOM 636 O O . HIS A 1 80 ? 21.912 -4.245 -6.195 1.00 91.06 80 HIS A O 1
ATOM 642 N N . LEU A 1 81 ? 20.190 -5.544 -6.850 1.00 93.56 81 LEU A N 1
ATOM 643 C CA . LEU A 1 81 ? 19.386 -4.480 -7.456 1.00 93.56 81 LEU A CA 1
ATOM 644 C C . LEU A 1 81 ? 18.292 -3.969 -6.515 1.00 93.56 81 LEU A C 1
ATOM 646 O O . LEU A 1 81 ? 17.814 -2.856 -6.708 1.00 93.56 81 LE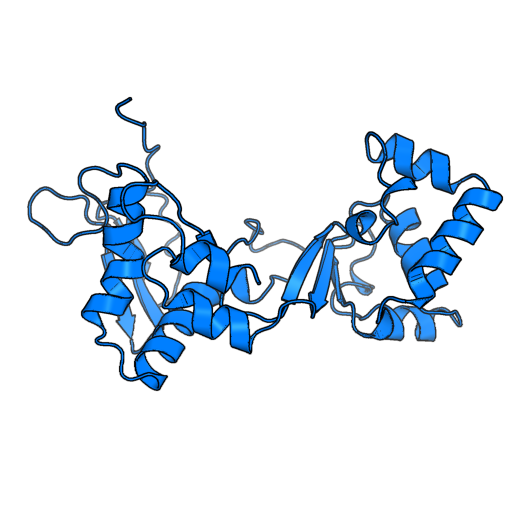U A O 1
ATOM 650 N N . VAL A 1 82 ? 17.891 -4.741 -5.500 1.00 94.31 82 VAL A N 1
ATOM 651 C CA . VAL A 1 82 ? 16.831 -4.335 -4.568 1.00 94.31 82 VAL A CA 1
ATOM 652 C C . VAL A 1 82 ? 17.265 -3.085 -3.801 1.00 94.31 82 VAL A C 1
ATOM 654 O O . VAL A 1 82 ? 18.386 -2.992 -3.310 1.00 94.31 82 VAL A O 1
ATOM 657 N N . GLY A 1 83 ? 16.372 -2.098 -3.728 1.00 94.38 83 GLY A N 1
ATOM 658 C CA . GLY A 1 83 ? 16.639 -0.794 -3.122 1.00 94.38 83 GLY A CA 1
ATOM 659 C C . GLY A 1 83 ? 17.288 0.219 -4.066 1.00 94.38 83 GLY A C 1
ATOM 660 O O . GLY A 1 83 ? 17.120 1.415 -3.834 1.00 94.38 83 GLY A O 1
ATOM 661 N N . LYS A 1 84 ? 17.930 -0.224 -5.156 1.00 96.00 84 LYS A N 1
ATOM 662 C CA . LYS A 1 84 ? 18.461 0.673 -6.188 1.00 96.00 84 LYS A CA 1
ATOM 663 C C . LYS A 1 84 ? 17.349 1.197 -7.081 1.00 96.00 84 LYS A C 1
ATOM 665 O O . LYS A 1 84 ? 16.338 0.539 -7.345 1.00 96.00 84 LYS A O 1
ATOM 670 N N . THR A 1 85 ? 17.564 2.397 -7.578 1.00 97.75 85 THR A N 1
ATOM 671 C CA . THR A 1 85 ? 16.746 3.007 -8.613 1.00 97.75 85 THR A CA 1
ATOM 672 C C . THR A 1 85 ? 17.132 2.505 -10.004 1.00 97.75 85 THR A C 1
ATOM 674 O O . THR A 1 85 ? 18.246 2.022 -10.238 1.00 97.75 85 THR A O 1
ATOM 677 N N . ILE A 1 86 ? 16.223 2.641 -10.969 1.00 97.88 86 ILE A N 1
ATOM 678 C CA . ILE A 1 86 ? 16.527 2.375 -12.380 1.00 97.88 86 ILE A CA 1
ATOM 679 C C . ILE A 1 86 ? 17.623 3.328 -12.874 1.00 97.88 86 ILE A C 1
ATOM 681 O O . ILE A 1 86 ? 18.477 2.907 -13.646 1.00 97.88 86 ILE A O 1
ATOM 685 N N . GLY A 1 87 ? 17.665 4.575 -12.386 1.00 97.56 87 GLY A N 1
ATOM 686 C CA . GLY A 1 87 ? 18.728 5.527 -12.720 1.00 97.56 87 GLY A CA 1
ATOM 687 C C . GLY A 1 87 ? 20.111 5.081 -12.234 1.00 97.56 87 GLY A C 1
ATOM 688 O O . GLY A 1 87 ? 21.076 5.132 -12.990 1.00 97.56 87 GLY A O 1
ATOM 689 N N . GLU A 1 88 ? 20.219 4.592 -10.998 1.00 97.75 88 GLU A N 1
ATOM 690 C CA . GLU A 1 88 ? 21.470 4.015 -10.479 1.00 97.75 88 GLU A CA 1
ATOM 691 C C . GLU A 1 88 ? 21.857 2.736 -11.226 1.00 97.75 88 GLU A C 1
ATOM 693 O O . GLU A 1 88 ? 23.028 2.519 -11.526 1.00 97.75 88 GLU A O 1
ATOM 698 N N . THR A 1 89 ? 20.875 1.899 -11.565 1.00 95.75 89 THR A N 1
ATOM 699 C CA . THR A 1 89 ? 21.102 0.684 -12.359 1.00 95.75 89 THR A CA 1
ATOM 700 C C . THR A 1 89 ? 21.638 1.028 -13.749 1.00 95.75 89 THR A C 1
ATOM 702 O O . THR A 1 89 ? 22.596 0.411 -14.200 1.00 95.75 89 THR A O 1
ATOM 705 N N . ALA A 1 90 ? 21.075 2.050 -14.396 1.00 96.94 90 ALA A N 1
ATOM 706 C CA . ALA A 1 90 ? 21.510 2.533 -15.700 1.00 96.94 90 ALA A CA 1
ATOM 707 C C . ALA A 1 90 ? 22.951 3.057 -15.678 1.00 96.94 90 ALA A C 1
ATOM 709 O O . ALA A 1 90 ? 23.753 2.651 -16.514 1.00 96.94 90 ALA A O 1
ATOM 710 N N . LYS A 1 91 ? 23.306 3.865 -14.669 1.00 97.12 91 LYS A N 1
ATOM 711 C CA . LYS A 1 91 ? 24.683 4.346 -14.463 1.00 97.12 91 LYS A CA 1
ATOM 712 C C . LYS A 1 91 ? 25.679 3.198 -14.292 1.00 97.12 91 LYS A C 1
ATOM 714 O O . LYS A 1 91 ? 26.736 3.216 -14.904 1.00 97.12 91 LYS A O 1
ATOM 719 N N . ASN A 1 92 ? 25.330 2.186 -13.496 1.00 93.50 92 ASN A N 1
ATOM 720 C CA . ASN A 1 92 ? 26.203 1.028 -13.264 1.00 93.50 92 ASN A CA 1
ATOM 721 C C . ASN A 1 92 ? 26.394 0.150 -14.512 1.00 93.50 92 ASN A C 1
ATOM 723 O O . ASN A 1 92 ? 27.377 -0.578 -14.596 1.00 93.50 92 ASN A O 1
ATOM 727 N N . LEU A 1 93 ? 25.441 0.179 -15.447 1.00 91.88 93 LEU A N 1
ATOM 728 C CA . LEU A 1 93 ? 25.464 -0.604 -16.685 1.00 91.88 93 LEU A CA 1
ATOM 729 C C . LEU A 1 93 ? 25.950 0.198 -17.901 1.00 91.88 93 LEU A C 1
ATOM 731 O O . LEU A 1 93 ? 25.876 -0.329 -19.010 1.00 91.88 93 LEU A O 1
ATOM 735 N N . ASP A 1 94 ? 26.379 1.449 -17.702 1.00 96.38 94 ASP A N 1
ATOM 736 C CA . ASP A 1 94 ? 26.727 2.402 -18.763 1.00 96.38 94 ASP A CA 1
ATOM 737 C C . ASP A 1 94 ? 25.660 2.460 -19.874 1.00 96.38 94 ASP A C 1
ATOM 739 O O . ASP A 1 94 ? 25.897 2.231 -21.060 1.00 96.38 94 ASP A O 1
ATOM 743 N N . THR A 1 95 ? 24.406 2.659 -19.460 1.00 96.00 95 THR A N 1
ATOM 744 C CA . THR A 1 95 ? 23.252 2.639 -20.363 1.00 96.00 95 THR A CA 1
ATOM 745 C C . THR A 1 95 ? 22.185 3.654 -19.956 1.00 96.00 95 THR A C 1
ATOM 747 O O . THR A 1 95 ? 22.334 4.378 -18.972 1.00 96.00 95 THR A O 1
ATOM 750 N N . THR A 1 96 ? 21.090 3.740 -20.715 1.00 96.25 96 THR A N 1
ATOM 751 C CA . THR A 1 96 ? 19.980 4.651 -20.405 1.00 96.25 96 THR A CA 1
ATOM 752 C C . THR A 1 96 ? 18.982 4.010 -19.427 1.00 96.25 96 THR A C 1
ATOM 754 O O . THR A 1 96 ? 18.894 2.781 -19.351 1.00 96.25 96 THR A O 1
ATOM 757 N N . PRO A 1 97 ? 18.186 4.796 -18.673 1.00 97.19 97 PRO A N 1
ATOM 758 C CA . PRO A 1 97 ? 17.132 4.252 -17.813 1.00 97.19 97 PRO A CA 1
ATOM 759 C C . PRO A 1 97 ? 16.135 3.340 -18.542 1.00 97.19 97 PRO A C 1
ATOM 761 O O . PRO A 1 97 ? 15.686 2.351 -17.969 1.00 97.19 97 PRO A O 1
ATOM 764 N N . GLU A 1 98 ? 15.802 3.644 -19.797 1.00 96.62 98 GLU A N 1
ATOM 765 C CA . GLU A 1 98 ? 14.899 2.843 -20.629 1.00 96.62 98 GLU A CA 1
ATOM 766 C C . GLU A 1 98 ? 15.483 1.455 -20.911 1.00 96.62 98 GLU A C 1
ATOM 768 O O . GLU A 1 98 ? 14.799 0.444 -20.738 1.00 96.62 98 GLU A O 1
ATOM 773 N N . GLU A 1 99 ? 16.757 1.397 -21.305 1.00 95.50 99 GLU A N 1
ATOM 774 C CA . GLU A 1 99 ? 17.448 0.140 -21.588 1.00 95.50 99 GLU A CA 1
ATOM 775 C C . GLU A 1 99 ? 17.695 -0.656 -20.298 1.00 95.50 99 GLU A C 1
ATOM 777 O O . GLU A 1 99 ? 17.483 -1.868 -20.270 1.00 95.50 99 GLU A O 1
ATOM 782 N N . ALA A 1 100 ? 18.053 0.009 -19.196 1.00 96.06 100 ALA A N 1
ATOM 783 C CA . ALA A 1 100 ? 18.182 -0.633 -17.889 1.00 96.06 100 ALA A CA 1
ATOM 784 C C . ALA A 1 100 ? 16.854 -1.247 -17.416 1.00 96.06 100 ALA A C 1
ATOM 786 O O . ALA A 1 100 ? 16.834 -2.387 -16.943 1.00 96.06 100 ALA A O 1
ATOM 787 N N . LEU A 1 101 ? 15.736 -0.530 -17.581 1.00 96.19 101 LEU A N 1
ATOM 788 C CA . LEU A 1 101 ? 14.404 -1.045 -17.269 1.00 96.19 101 LEU A CA 1
ATOM 789 C C . LEU A 1 101 ? 14.055 -2.255 -18.143 1.00 96.19 101 LEU A C 1
ATOM 791 O O . LEU A 1 101 ? 13.592 -3.270 -17.620 1.00 96.19 101 LEU A O 1
ATOM 795 N N . PHE A 1 102 ? 14.288 -2.163 -19.455 1.00 95.19 102 PHE A N 1
ATOM 796 C CA . PHE A 1 102 ? 14.022 -3.254 -20.391 1.00 95.19 102 PHE A CA 1
ATOM 797 C C . PHE A 1 102 ? 14.840 -4.507 -20.048 1.00 95.19 102 PHE A C 1
ATOM 799 O O . PHE A 1 102 ? 14.299 -5.615 -19.997 1.00 95.19 102 PHE A O 1
ATOM 806 N N . ARG A 1 103 ? 16.131 -4.343 -19.736 1.00 93.69 103 ARG A N 1
ATOM 807 C CA . ARG A 1 103 ? 16.988 -5.437 -19.263 1.00 93.69 103 ARG A CA 1
ATOM 808 C C . ARG A 1 103 ? 16.436 -6.047 -17.982 1.00 93.69 103 ARG A C 1
ATOM 810 O O . ARG A 1 103 ? 16.241 -7.256 -17.936 1.00 93.69 103 ARG A O 1
ATOM 817 N N . LEU A 1 104 ? 16.090 -5.234 -16.982 1.00 94.88 104 LEU A N 1
ATOM 818 C CA . LEU A 1 104 ? 15.508 -5.727 -15.731 1.00 94.88 104 LEU A CA 1
ATOM 819 C C . LEU A 1 104 ? 14.216 -6.524 -15.970 1.00 94.88 104 LEU A C 1
ATOM 821 O O . LEU A 1 104 ? 14.028 -7.590 -15.381 1.00 94.88 104 LEU A O 1
ATOM 825 N N . MET A 1 105 ? 13.337 -6.045 -16.853 1.00 94.75 105 MET A N 1
ATOM 826 C CA . MET A 1 105 ? 12.125 -6.759 -17.265 1.00 94.75 105 MET A CA 1
ATOM 827 C C . MET A 1 105 ? 12.443 -8.135 -17.861 1.00 94.75 105 MET A C 1
ATOM 829 O O . MET A 1 105 ? 11.810 -9.125 -17.487 1.00 94.75 105 MET A O 1
ATOM 833 N N . ARG A 1 106 ? 13.431 -8.212 -18.759 1.00 92.00 106 ARG A N 1
ATOM 834 C CA . ARG A 1 106 ? 13.852 -9.460 -19.407 1.00 92.00 106 ARG A CA 1
ATOM 835 C C . ARG A 1 106 ? 14.462 -10.439 -18.407 1.00 92.00 106 ARG A C 1
ATOM 837 O O . ARG A 1 106 ? 13.981 -11.565 -18.291 1.00 92.00 106 ARG A O 1
ATOM 844 N N . GLU A 1 107 ? 15.465 -9.995 -17.655 1.00 92.31 107 GLU A N 1
ATOM 845 C CA . GLU A 1 107 ? 16.219 -10.833 -16.717 1.00 92.31 107 GLU A CA 1
ATOM 846 C C . GLU A 1 107 ? 15.326 -11.386 -15.597 1.00 92.31 107 GLU A C 1
ATOM 848 O O . GLU A 1 107 ? 15.407 -12.557 -15.226 1.00 92.31 107 GLU A O 1
ATOM 853 N N . THR A 1 108 ? 14.381 -10.579 -15.108 1.00 92.88 108 THR A N 1
ATOM 854 C CA . THR A 1 108 ? 13.432 -11.007 -14.065 1.00 92.88 108 THR A CA 1
ATOM 855 C C . THR A 1 108 ? 12.198 -11.713 -14.619 1.00 92.88 108 THR A C 1
ATOM 857 O O . THR A 1 108 ? 11.273 -12.022 -13.863 1.00 92.88 108 THR A O 1
ATOM 860 N N . ARG A 1 109 ? 12.147 -11.967 -15.935 1.00 92.94 109 ARG A N 1
ATOM 861 C CA . ARG A 1 109 ? 10.994 -12.551 -16.639 1.00 92.94 109 ARG A CA 1
ATOM 862 C C . ARG A 1 109 ? 9.681 -11.852 -16.277 1.00 92.94 109 ARG A C 1
ATOM 864 O O . ARG A 1 109 ? 8.684 -12.513 -15.994 1.00 92.94 109 ARG A O 1
ATOM 871 N N . MET A 1 110 ? 9.697 -10.519 -16.229 1.00 93.19 110 MET A N 1
ATOM 872 C CA . MET A 1 110 ? 8.570 -9.652 -15.859 1.00 93.19 110 MET A CA 1
ATOM 873 C C . MET A 1 110 ? 8.084 -9.756 -14.407 1.00 93.19 110 MET A C 1
ATOM 875 O O . MET A 1 110 ? 7.066 -9.160 -14.058 1.00 93.19 110 MET A O 1
ATOM 879 N N . LYS A 1 111 ? 8.785 -10.490 -13.538 1.00 92.62 111 LYS A N 1
ATOM 880 C CA . LYS A 1 111 ? 8.343 -10.754 -12.159 1.00 92.62 111 LYS A CA 1
ATOM 881 C C . LYS A 1 111 ? 8.916 -9.784 -11.130 1.00 92.62 111 LYS A C 1
ATOM 883 O O . LYS A 1 111 ? 8.568 -9.900 -9.954 1.00 92.62 111 LYS A O 1
ATOM 888 N N . ALA A 1 112 ? 9.781 -8.851 -11.533 1.00 94.25 112 ALA A N 1
ATOM 889 C CA . ALA A 1 112 ? 10.236 -7.813 -10.618 1.00 94.25 112 ALA A CA 1
ATOM 890 C C . ALA A 1 112 ? 9.063 -6.971 -10.107 1.00 94.25 112 ALA A C 1
ATOM 892 O O . ALA A 1 112 ? 8.082 -6.738 -10.818 1.00 94.25 112 ALA A O 1
ATOM 893 N N . LEU A 1 113 ? 9.194 -6.488 -8.877 1.00 94.56 113 LEU A N 1
ATOM 894 C CA . LEU A 1 113 ? 8.301 -5.490 -8.304 1.00 94.56 113 LEU A CA 1
ATOM 895 C C . LEU A 1 113 ? 9.058 -4.176 -8.176 1.00 94.56 113 LEU A C 1
ATOM 897 O O . LEU A 1 113 ? 10.247 -4.172 -7.846 1.00 94.56 113 LEU A O 1
ATOM 901 N N . VAL A 1 114 ? 8.370 -3.067 -8.417 1.00 95.50 114 VAL A N 1
ATOM 902 C CA . VAL A 1 114 ? 8.944 -1.724 -8.356 1.00 95.50 114 VAL A CA 1
ATOM 903 C C . VAL A 1 114 ? 8.076 -0.787 -7.524 1.00 95.50 114 VAL A C 1
ATOM 905 O O . VAL A 1 114 ? 6.854 -0.949 -7.449 1.00 95.50 114 VAL A O 1
ATOM 908 N N . LEU A 1 115 ? 8.722 0.197 -6.904 1.00 95.00 115 LEU A N 1
ATOM 909 C CA . LEU A 1 115 ? 8.085 1.347 -6.277 1.00 95.00 115 LEU A CA 1
ATOM 910 C C . LEU A 1 115 ? 8.158 2.538 -7.222 1.00 95.00 115 LEU A C 1
ATOM 912 O O . LEU A 1 115 ? 9.236 2.893 -7.704 1.00 95.00 115 LEU A O 1
ATOM 916 N N . ILE A 1 116 ? 7.009 3.159 -7.466 1.00 95.06 116 ILE A N 1
ATOM 917 C CA . ILE A 1 116 ? 6.891 4.351 -8.301 1.00 95.06 116 ILE A CA 1
ATOM 918 C C . ILE A 1 116 ? 6.121 5.432 -7.556 1.00 95.06 116 ILE A C 1
ATOM 920 O O . ILE A 1 116 ? 5.025 5.195 -7.051 1.00 95.06 116 ILE A O 1
ATOM 924 N N . ARG A 1 117 ? 6.672 6.645 -7.524 1.00 94.19 117 ARG A N 1
ATOM 925 C CA . ARG A 1 117 ? 5.990 7.818 -6.980 1.00 94.19 117 ARG A CA 1
ATOM 926 C C . ARG A 1 117 ? 5.067 8.423 -8.037 1.00 94.19 117 ARG A C 1
ATOM 928 O O . ARG A 1 117 ? 5.491 9.246 -8.840 1.00 94.19 117 ARG A O 1
ATOM 935 N N . ASN A 1 118 ? 3.811 7.992 -8.047 1.00 93.50 118 ASN A N 1
ATOM 936 C CA . ASN A 1 118 ? 2.807 8.400 -9.037 1.00 93.50 118 ASN A CA 1
ATOM 937 C C . ASN A 1 118 ? 1.456 8.793 -8.420 1.00 93.50 118 ASN A C 1
ATOM 939 O O . ASN A 1 118 ? 0.488 9.012 -9.146 1.00 93.50 118 ASN A O 1
ATOM 943 N N . ILE A 1 119 ? 1.372 8.868 -7.092 1.00 94.00 119 ILE A N 1
ATOM 944 C CA . ILE A 1 119 ? 0.136 9.204 -6.390 1.00 94.00 119 ILE A CA 1
ATOM 945 C C . ILE A 1 119 ? 0.173 10.676 -6.004 1.00 94.00 119 ILE A C 1
ATOM 947 O O . ILE A 1 119 ? 1.134 11.157 -5.398 1.00 94.00 119 ILE A O 1
ATOM 951 N N . ASN A 1 120 ? -0.908 11.391 -6.322 1.00 95.00 120 ASN A N 1
ATOM 952 C CA . ASN A 1 120 ? -1.133 12.737 -5.815 1.00 95.00 120 ASN A CA 1
ATOM 953 C C . ASN A 1 120 ? -1.439 12.645 -4.313 1.00 95.00 120 ASN A C 1
ATOM 955 O O . ASN A 1 120 ? -2.581 12.407 -3.911 1.00 95.00 120 ASN A O 1
ATOM 959 N N . LEU A 1 121 ? -0.390 12.776 -3.498 1.00 95.62 121 LEU A N 1
ATOM 960 C CA . LEU A 1 121 ? -0.484 12.637 -2.050 1.00 95.62 121 LEU A CA 1
ATOM 961 C C . LEU A 1 121 ? -1.435 13.673 -1.426 1.00 95.62 121 LEU A C 1
ATOM 963 O O . LEU A 1 121 ? -2.318 13.232 -0.699 1.00 95.62 121 LEU A O 1
ATOM 967 N N . PRO A 1 122 ? -1.371 14.984 -1.742 1.00 95.44 122 PRO A N 1
ATOM 968 C CA . PRO A 1 122 ? -2.332 15.953 -1.208 1.00 95.44 122 PRO A CA 1
ATOM 969 C C . PRO A 1 122 ? -3.798 15.576 -1.467 1.00 95.44 122 PRO A C 1
ATOM 971 O O . PRO A 1 122 ? -4.607 15.573 -0.541 1.00 95.44 122 PRO A O 1
ATOM 974 N N . MET A 1 123 ? -4.130 15.178 -2.702 1.00 94.44 123 MET A N 1
ATOM 975 C CA . MET A 1 123 ? -5.485 14.735 -3.056 1.00 94.44 123 MET A CA 1
ATOM 976 C C . MET A 1 123 ? -5.876 13.454 -2.307 1.00 94.44 123 MET A C 1
ATOM 978 O O . MET A 1 123 ? -7.011 13.315 -1.862 1.00 94.44 123 MET A O 1
ATOM 982 N N . THR A 1 124 ? -4.945 12.511 -2.161 1.00 95.12 124 THR A N 1
ATOM 983 C CA . THR A 1 124 ? -5.176 11.246 -1.445 1.00 95.12 124 THR A CA 1
ATOM 984 C C . THR A 1 124 ? -5.421 11.493 0.040 1.00 95.12 124 THR A C 1
ATOM 986 O O . THR A 1 124 ? -6.352 10.934 0.618 1.00 95.12 124 THR A O 1
ATOM 989 N N . GLU A 1 125 ? -4.627 12.373 0.652 1.00 96.00 125 GLU A N 1
ATOM 990 C CA . GLU A 1 125 ? -4.802 12.788 2.038 1.00 96.00 125 GLU A CA 1
ATOM 991 C C . GLU A 1 125 ? -6.129 13.515 2.240 1.00 96.00 125 GLU A C 1
ATOM 993 O O . GLU A 1 125 ? -6.781 13.271 3.244 1.00 96.00 125 GLU A O 1
ATOM 998 N N . GLU A 1 126 ? -6.569 14.391 1.331 1.00 95.12 126 GLU A N 1
ATOM 999 C CA . GLU A 1 126 ? -7.924 14.972 1.365 1.00 95.12 126 GLU A CA 1
ATOM 1000 C C . GLU A 1 126 ? -8.997 13.872 1.309 1.00 95.12 126 GLU A C 1
ATOM 1002 O O . GLU A 1 126 ? -9.846 13.769 2.195 1.00 95.12 126 GLU A O 1
ATOM 1007 N N . MET A 1 127 ? -8.906 12.995 0.311 1.00 95.19 127 MET A N 1
ATOM 1008 C CA . MET A 1 127 ? -9.919 11.987 0.016 1.00 95.19 127 MET A CA 1
ATOM 1009 C C . MET A 1 127 ? -10.082 10.938 1.126 1.00 95.19 127 MET A C 1
ATOM 1011 O O . MET A 1 127 ? -11.187 10.442 1.327 1.00 95.19 127 MET A O 1
ATOM 1015 N N . LEU A 1 128 ? -9.034 10.639 1.904 1.00 96.69 128 LEU A N 1
ATOM 1016 C CA . LEU A 1 128 ? -9.099 9.737 3.067 1.00 96.69 128 LEU A CA 1
ATOM 1017 C C . LEU A 1 128 ? -10.158 10.150 4.107 1.00 96.69 128 LEU A C 1
ATOM 1019 O O . LEU A 1 128 ? -10.688 9.302 4.833 1.00 96.69 128 LEU A O 1
ATOM 1023 N N . PHE A 1 129 ? -10.503 11.437 4.170 1.00 95.62 129 PHE A N 1
ATOM 1024 C CA . PHE A 1 129 ? -11.473 11.975 5.127 1.00 95.62 129 PHE A CA 1
ATOM 1025 C C . PHE A 1 129 ? -12.885 12.103 4.553 1.00 95.62 129 PHE A C 1
ATOM 1027 O O . PHE A 1 129 ? -13.809 12.447 5.284 1.00 95.62 129 PHE A O 1
ATOM 1034 N N . GLU A 1 130 ? -13.096 11.728 3.290 1.00 94.81 130 GLU A N 1
ATOM 1035 C CA . GLU A 1 130 ? -14.439 11.627 2.723 1.00 94.81 130 GLU A CA 1
ATOM 1036 C C . GLU A 1 130 ? -15.250 10.518 3.411 1.00 94.81 130 GLU A C 1
ATOM 1038 O O . GLU A 1 130 ? -14.698 9.457 3.721 1.00 94.81 130 GLU A O 1
ATOM 1043 N N . PRO A 1 131 ? -16.573 10.674 3.598 1.00 92.56 131 PRO A N 1
ATOM 1044 C CA . PRO A 1 131 ? -17.402 9.659 4.256 1.00 92.56 131 PRO A CA 1
ATOM 1045 C C . PRO A 1 131 ? -17.349 8.271 3.597 1.00 92.56 131 PRO A C 1
ATOM 1047 O O . PRO A 1 131 ? -17.448 7.260 4.282 1.00 92.56 131 PRO A O 1
ATOM 1050 N N . ARG A 1 132 ? -17.159 8.217 2.272 1.00 94.12 132 ARG A N 1
ATOM 1051 C CA . ARG A 1 132 ? -17.095 6.970 1.484 1.00 94.12 132 ARG A CA 1
ATOM 1052 C C . ARG A 1 132 ? -15.709 6.318 1.459 1.00 94.12 132 ARG A C 1
ATOM 1054 O O . ARG A 1 132 ? -15.565 5.238 0.887 1.00 94.12 132 ARG A O 1
ATOM 1061 N N . ALA A 1 133 ? -14.692 6.972 2.021 1.00 96.25 133 ALA A N 1
ATOM 1062 C CA . ALA A 1 133 ? -13.326 6.472 2.004 1.00 96.25 133 ALA A CA 1
ATOM 1063 C C . ALA A 1 133 ? -13.060 5.495 3.155 1.00 96.25 133 ALA A C 1
ATOM 1065 O O . ALA A 1 133 ? -13.262 5.826 4.328 1.00 96.25 133 ALA A O 1
ATOM 1066 N N . LEU A 1 134 ? -12.548 4.321 2.802 1.00 98.00 134 LEU A N 1
ATOM 1067 C CA . LEU A 1 134 ? -11.961 3.334 3.693 1.00 98.00 134 LEU A CA 1
ATOM 1068 C C . LEU A 1 134 ? -10.438 3.492 3.695 1.00 98.00 134 LEU A C 1
ATOM 1070 O O . LEU A 1 134 ? -9.825 3.839 2.685 1.00 98.00 134 LEU A O 1
ATOM 1074 N N . VAL A 1 1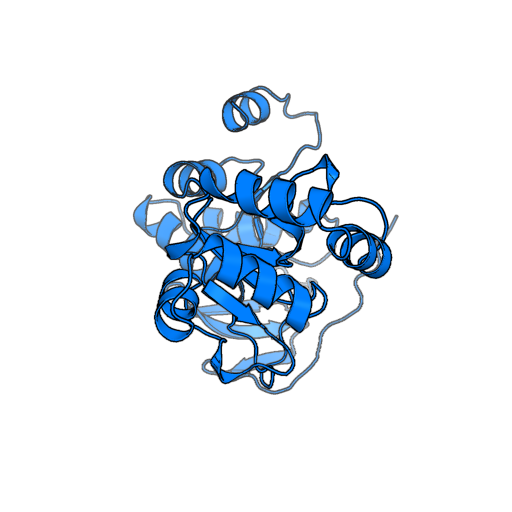35 ? -9.820 3.210 4.837 1.00 98.25 135 VAL A N 1
ATOM 1075 C CA . VAL A 1 135 ? -8.361 3.182 4.957 1.00 98.25 135 VAL A CA 1
ATOM 1076 C C . VAL A 1 135 ? -7.903 1.744 4.749 1.00 98.25 135 VAL A C 1
ATOM 1078 O O . VAL A 1 135 ? -8.265 0.862 5.527 1.00 98.25 135 VAL A O 1
ATOM 1081 N N . ALA A 1 136 ? -7.113 1.499 3.708 1.00 96.31 136 ALA A N 1
ATOM 1082 C CA . ALA A 1 136 ? -6.609 0.170 3.382 1.00 96.31 136 ALA A CA 1
ATOM 1083 C C . ALA A 1 136 ? -5.135 0.248 3.004 1.00 96.31 136 ALA A C 1
ATOM 1085 O O . ALA A 1 136 ? -4.731 1.110 2.235 1.00 96.31 136 ALA A O 1
ATOM 1086 N N . THR A 1 137 ? -4.321 -0.681 3.511 1.00 94.88 137 THR A N 1
ATOM 1087 C CA . THR A 1 137 ? -2.875 -0.694 3.231 1.00 94.88 137 THR A CA 1
ATOM 1088 C C . THR A 1 137 ? -2.572 -0.880 1.745 1.00 94.88 137 THR A C 1
ATOM 1090 O O . THR A 1 137 ? -1.522 -0.439 1.278 1.00 94.88 137 THR A O 1
ATOM 1093 N N . ASN A 1 138 ? -3.468 -1.574 1.027 1.00 91.19 138 ASN A N 1
ATOM 1094 C CA . ASN A 1 138 ? -3.307 -2.032 -0.353 1.00 91.19 138 ASN A CA 1
ATOM 1095 C C . ASN A 1 138 ? -1.912 -2.637 -0.614 1.00 91.19 138 ASN A C 1
ATOM 1097 O O . ASN A 1 138 ? -1.329 -2.501 -1.687 1.00 91.19 138 ASN A O 1
ATOM 1101 N N . SER A 1 139 ? -1.318 -3.261 0.404 1.00 87.69 139 SER A N 1
ATOM 1102 C CA . SER A 1 139 ? -0.014 -3.899 0.292 1.00 87.69 139 SER A CA 1
ATOM 1103 C C . SER A 1 139 ? -0.184 -5.398 0.150 1.00 87.69 139 SER A C 1
ATOM 1105 O O . SER A 1 139 ? -0.993 -6.005 0.848 1.00 87.69 139 SER A O 1
ATOM 1107 N N . ALA A 1 140 ? 0.650 -6.013 -0.685 1.00 78.31 140 ALA A N 1
ATOM 1108 C CA . ALA A 1 140 ? 0.833 -7.453 -0.628 1.00 78.31 140 ALA A CA 1
ATOM 1109 C C . ALA A 1 140 ? 1.388 -7.849 0.749 1.00 78.31 140 ALA A C 1
ATOM 1111 O O . ALA A 1 140 ? 2.206 -7.126 1.331 1.00 78.31 140 ALA A O 1
ATOM 1112 N N . SER A 1 141 ? 0.969 -9.010 1.249 1.00 70.19 141 SER A N 1
ATOM 1113 C CA . SER A 1 141 ? 1.598 -9.638 2.407 1.00 70.19 141 SER A CA 1
ATOM 1114 C C . SER A 1 141 ? 2.987 -10.128 2.004 1.00 70.19 141 SER A C 1
ATOM 1116 O O . SER A 1 141 ? 3.122 -11.054 1.206 1.00 70.19 141 SER A O 1
ATOM 1118 N N . VAL A 1 142 ? 4.029 -9.504 2.544 1.00 64.25 142 VAL A N 1
ATOM 1119 C CA . VAL A 1 142 ? 5.417 -9.929 2.334 1.00 64.25 142 VAL A CA 1
ATOM 1120 C C . VAL A 1 142 ? 5.861 -10.688 3.582 1.00 64.25 142 VAL A C 1
ATOM 1122 O O . VAL A 1 142 ? 5.660 -10.220 4.701 1.00 64.25 142 VAL A O 1
ATOM 1125 N N . ARG A 1 143 ? 6.433 -11.887 3.415 1.00 61.75 143 ARG A N 1
ATOM 1126 C CA . ARG A 1 143 ? 7.010 -12.630 4.548 1.00 61.75 143 ARG A CA 1
ATOM 1127 C C . ARG A 1 143 ? 8.211 -11.856 5.091 1.00 61.75 143 ARG A C 1
ATOM 1129 O O . ARG A 1 143 ? 9.002 -11.349 4.307 1.00 61.75 143 ARG A O 1
ATOM 1136 N N . ALA A 1 144 ? 8.384 -11.850 6.413 1.00 57.03 144 ALA A N 1
ATOM 1137 C CA . ALA A 1 144 ? 9.494 -11.168 7.090 1.00 57.03 144 ALA A CA 1
ATOM 1138 C C . ALA A 1 144 ? 10.896 -11.594 6.597 1.00 57.03 144 ALA A C 1
ATOM 1140 O O . ALA A 1 144 ? 11.837 -10.824 6.714 1.00 57.03 144 ALA A O 1
ATOM 1141 N N . ALA A 1 145 ? 11.025 -12.790 6.009 1.00 57.50 145 ALA A N 1
ATOM 1142 C CA . ALA A 1 145 ? 12.263 -13.305 5.416 1.00 57.50 145 ALA A CA 1
ATOM 1143 C C . ALA A 1 145 ? 12.362 -13.096 3.887 1.00 57.50 145 ALA A C 1
ATOM 1145 O O . ALA A 1 145 ? 13.126 -13.791 3.222 1.00 57.50 145 ALA A O 1
ATOM 1146 N N . SER A 1 146 ? 11.545 -12.220 3.293 1.00 67.06 146 SER A N 1
ATOM 1147 C CA . SER A 1 146 ? 11.659 -11.928 1.862 1.00 67.06 146 SER A CA 1
ATOM 1148 C C . SER A 1 146 ? 12.839 -10.998 1.605 1.00 67.06 146 SER A C 1
ATOM 1150 O O . SER A 1 146 ? 13.017 -9.997 2.285 1.00 67.06 146 SER A O 1
ATOM 1152 N N . ASP A 1 147 ? 13.531 -11.260 0.507 1.00 75.56 147 ASP A N 1
ATOM 1153 C CA . ASP A 1 147 ? 14.455 -10.361 -0.193 1.00 75.56 147 ASP A CA 1
ATOM 1154 C C . ASP A 1 147 ? 13.793 -9.092 -0.773 1.00 75.56 147 ASP A C 1
ATOM 1156 O O . ASP A 1 147 ? 14.412 -8.359 -1.538 1.00 75.56 147 ASP A O 1
ATOM 1160 N N . ALA A 1 148 ? 12.517 -8.849 -0.465 1.00 83.38 148 ALA A N 1
ATOM 1161 C CA . ALA A 1 148 ? 11.739 -7.766 -1.037 1.00 83.38 148 ALA A CA 1
ATOM 1162 C C . ALA A 1 148 ? 11.711 -6.568 -0.092 1.00 83.38 148 ALA A C 1
ATOM 1164 O O . ALA A 1 148 ? 11.412 -6.702 1.096 1.00 83.38 148 ALA A O 1
ATOM 1165 N N . LEU A 1 149 ? 11.937 -5.383 -0.645 1.00 86.62 149 LEU A N 1
ATOM 1166 C CA . LEU A 1 149 ? 11.740 -4.131 0.057 1.00 86.62 149 LEU A CA 1
ATOM 1167 C C . LEU A 1 149 ? 10.248 -3.948 0.344 1.00 86.62 149 LEU A C 1
ATOM 1169 O O . LEU A 1 149 ? 9.411 -3.890 -0.560 1.00 86.62 149 LEU A O 1
ATOM 1173 N N . LEU A 1 150 ? 9.922 -3.867 1.629 1.00 86.25 150 LEU A N 1
ATOM 1174 C CA . LEU A 1 150 ? 8.557 -3.681 2.086 1.00 86.25 150 LEU A CA 1
ATOM 1175 C C . LEU A 1 150 ? 8.134 -2.221 1.847 1.00 86.25 150 LEU A C 1
ATOM 1177 O O . LEU A 1 150 ? 8.787 -1.318 2.374 1.00 86.25 150 LEU A O 1
ATOM 1181 N N . PRO A 1 151 ? 7.056 -1.949 1.087 1.00 88.50 151 PRO A N 1
ATOM 1182 C CA . PRO A 1 151 ? 6.573 -0.584 0.935 1.00 88.50 151 PRO A CA 1
ATOM 1183 C C . PRO A 1 151 ? 6.058 -0.064 2.277 1.00 88.50 151 PRO A C 1
ATOM 1185 O O . PRO A 1 151 ? 5.410 -0.797 3.024 1.00 88.50 151 PRO A O 1
ATOM 1188 N N . GLU A 1 152 ? 6.270 1.220 2.560 1.00 91.50 152 GLU A N 1
ATOM 1189 C CA . GLU A 1 152 ? 5.882 1.825 3.844 1.00 91.50 152 GLU A CA 1
ATOM 1190 C C . GLU A 1 152 ? 4.399 1.624 4.183 1.00 91.50 152 GLU A C 1
ATOM 1192 O O . GLU A 1 152 ? 4.042 1.367 5.336 1.00 91.50 152 GLU A O 1
ATOM 1197 N N . ARG A 1 153 ? 3.533 1.646 3.159 1.00 92.94 153 ARG A N 1
ATOM 1198 C CA . ARG A 1 153 ? 2.092 1.400 3.306 1.00 92.94 153 ARG A CA 1
ATOM 1199 C C . ARG A 1 153 ? 1.761 0.052 3.954 1.00 92.94 153 ARG A C 1
ATOM 1201 O O . ARG A 1 153 ? 0.707 -0.069 4.576 1.00 92.94 153 ARG A O 1
ATOM 1208 N N . ALA A 1 154 ? 2.645 -0.942 3.863 1.00 91.00 154 ALA A N 1
ATOM 1209 C CA . ALA A 1 154 ? 2.428 -2.259 4.453 1.00 91.00 154 ALA A CA 1
ATOM 1210 C C . ALA A 1 154 ? 2.307 -2.225 5.983 1.00 91.00 154 ALA A C 1
ATOM 1212 O O . ALA A 1 154 ? 1.512 -2.976 6.540 1.00 91.00 154 ALA A O 1
ATOM 1213 N N . THR A 1 155 ? 3.072 -1.362 6.657 1.0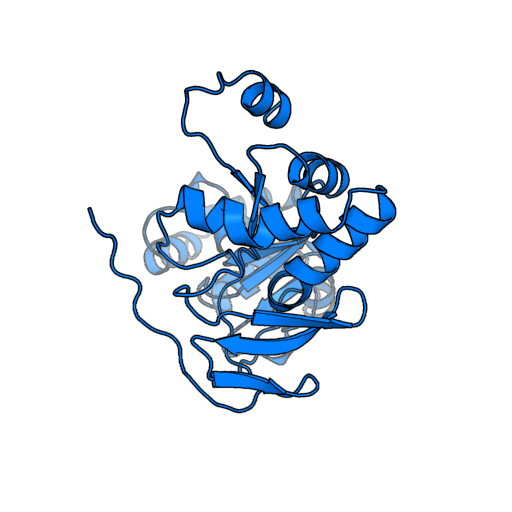0 89.69 155 THR A N 1
ATOM 1214 C CA . THR A 1 155 ? 3.155 -1.331 8.130 1.00 89.69 155 THR A CA 1
ATOM 1215 C C . THR A 1 155 ? 2.725 -0.002 8.732 1.00 89.69 155 THR A C 1
ATOM 1217 O O . THR A 1 155 ? 2.364 0.043 9.904 1.00 89.69 155 THR A O 1
ATOM 1220 N N . LYS A 1 156 ? 2.723 1.081 7.948 1.00 94.44 156 LYS A N 1
ATOM 1221 C CA . LYS A 1 156 ? 2.523 2.441 8.466 1.00 94.44 156 LYS A CA 1
ATOM 1222 C C . LYS A 1 156 ? 1.195 3.090 8.079 1.00 94.44 156 LYS A C 1
ATOM 1224 O O . LYS A 1 156 ? 0.934 4.199 8.523 1.00 94.44 156 LYS A O 1
ATOM 1229 N N . THR A 1 157 ? 0.334 2.435 7.295 1.00 97.25 157 THR A N 1
ATOM 1230 C CA . THR A 1 157 ? -0.928 3.044 6.813 1.00 97.25 157 THR A CA 1
ATOM 1231 C C . THR A 1 157 ? -1.842 3.524 7.936 1.00 97.25 157 THR A C 1
ATOM 1233 O O . THR A 1 157 ? -2.249 4.684 7.920 1.00 97.25 157 THR A O 1
ATOM 1236 N N . PHE A 1 158 ? -2.145 2.671 8.916 1.00 97.75 158 PHE A N 1
ATOM 1237 C CA . PHE A 1 158 ? -3.049 3.042 10.007 1.00 97.75 158 PHE A CA 1
ATOM 1238 C C . PHE A 1 158 ? -2.438 4.097 10.945 1.00 97.75 158 PHE A C 1
ATOM 1240 O O . PHE A 1 158 ? -3.100 5.115 11.151 1.00 97.75 158 PHE A O 1
ATOM 1247 N N . PRO A 1 159 ? -1.181 3.957 11.428 1.00 97.06 159 PRO A N 1
ATOM 1248 C CA . PRO A 1 159 ? -0.539 5.014 12.212 1.00 97.06 159 PRO A CA 1
ATOM 1249 C C . PRO A 1 159 ? -0.481 6.354 11.474 1.00 97.06 159 PRO A C 1
ATOM 1251 O O . PRO A 1 159 ? -0.862 7.382 12.029 1.00 97.06 159 PRO A O 1
ATOM 1254 N N . ARG A 1 160 ? -0.104 6.344 10.188 1.00 97.88 160 ARG A N 1
ATOM 1255 C CA . ARG A 1 160 ? -0.019 7.559 9.373 1.00 97.88 160 ARG A CA 1
ATOM 1256 C C . ARG A 1 160 ? -1.377 8.230 9.180 1.00 97.88 160 ARG A C 1
ATOM 1258 O O . ARG A 1 160 ? -1.463 9.453 9.204 1.00 97.88 160 ARG A O 1
ATOM 1265 N N . TYR A 1 161 ? -2.444 7.454 8.994 1.00 98.50 161 TYR A N 1
ATOM 1266 C CA . TYR A 1 161 ? -3.796 8.004 8.927 1.00 98.50 161 TYR A CA 1
ATOM 1267 C C . TYR A 1 161 ? -4.197 8.683 10.247 1.00 98.50 161 TYR A C 1
ATOM 1269 O O . TYR A 1 161 ? -4.724 9.794 10.219 1.00 98.50 161 TYR A O 1
ATOM 1277 N N . LEU A 1 162 ? -3.903 8.059 11.393 1.00 98.44 162 LEU A N 1
ATOM 1278 C CA . LEU A 1 162 ? -4.179 8.649 12.706 1.00 98.44 162 LEU A CA 1
ATOM 1279 C C . LEU A 1 162 ? -3.364 9.934 12.937 1.00 98.44 162 LEU A C 1
ATOM 1281 O O . LEU A 1 162 ? -3.914 10.914 13.429 1.00 98.44 162 LEU A O 1
ATOM 1285 N N . GLU A 1 163 ? -2.097 9.987 12.511 1.00 98.06 163 GLU A N 1
ATOM 1286 C CA . GLU A 1 163 ? -1.282 11.217 12.549 1.00 98.06 163 GLU A CA 1
ATOM 1287 C C . GLU A 1 163 ? -1.921 12.346 11.733 1.00 98.06 163 GLU A C 1
ATOM 1289 O O . GLU A 1 163 ? -2.007 13.486 12.191 1.00 98.06 163 GLU A O 1
ATOM 1294 N N . LEU A 1 164 ? -2.396 12.032 10.523 1.00 98.12 164 LEU A N 1
ATOM 1295 C CA . LEU A 1 164 ? -3.090 12.995 9.668 1.00 98.12 164 LEU A CA 1
ATOM 1296 C C . LEU A 1 164 ? -4.402 13.470 10.297 1.00 98.12 164 LEU A C 1
ATOM 1298 O O . LEU A 1 164 ? -4.739 14.646 10.167 1.00 98.12 164 LEU A O 1
ATOM 1302 N N . ALA A 1 165 ? -5.130 12.581 10.976 1.00 98.19 165 ALA A N 1
ATOM 1303 C CA . ALA A 1 165 ? -6.364 12.920 11.675 1.00 98.19 165 ALA A CA 1
ATOM 1304 C C . ALA A 1 165 ? -6.100 13.897 12.829 1.00 98.19 165 ALA A C 1
ATOM 1306 O O . ALA A 1 165 ? -6.744 14.944 12.886 1.00 98.19 165 ALA A O 1
ATOM 1307 N N . LEU A 1 166 ? -5.092 13.617 13.664 1.00 97.69 166 LEU A N 1
ATOM 1308 C CA . LEU A 1 166 ? -4.660 14.510 14.744 1.00 97.69 166 LEU A CA 1
ATOM 1309 C C . LEU A 1 166 ? -4.206 15.870 14.201 1.00 97.69 166 LEU A C 1
ATOM 1311 O O . LEU A 1 166 ? -4.656 16.906 14.679 1.00 97.69 166 LEU A O 1
ATOM 1315 N N . LYS A 1 167 ? -3.389 15.883 13.139 1.00 97.62 167 LYS A N 1
ATOM 1316 C CA . LYS A 1 167 ? -2.932 17.122 12.484 1.00 97.62 167 LYS A CA 1
ATOM 1317 C C . LYS A 1 167 ? -4.088 17.972 11.941 1.00 97.62 167 LYS A C 1
ATOM 1319 O O . LYS A 1 167 ? -3.958 19.188 11.836 1.00 97.62 167 LYS A O 1
ATOM 1324 N N . ARG A 1 168 ? -5.201 17.340 11.562 1.00 97.31 168 ARG A N 1
ATOM 1325 C CA . ARG A 1 168 ? -6.413 17.999 11.051 1.00 97.31 168 ARG A CA 1
ATOM 1326 C C . ARG A 1 168 ? -7.462 18.270 12.133 1.00 97.31 168 ARG A C 1
ATOM 1328 O O . ARG A 1 168 ? -8.561 18.689 11.784 1.00 97.31 168 ARG A O 1
ATOM 1335 N N . ASN A 1 169 ? -7.145 18.042 13.410 1.00 97.69 169 ASN A N 1
ATOM 1336 C CA . ASN A 1 169 ? -8.076 18.170 14.535 1.00 97.69 169 ASN A CA 1
ATOM 1337 C C . ASN A 1 169 ? -9.356 17.331 14.366 1.00 97.69 169 ASN A C 1
ATOM 1339 O O . ASN A 1 169 ? -10.429 17.712 14.831 1.00 97.69 169 ASN A O 1
ATOM 1343 N N . VAL A 1 170 ? -9.260 16.188 13.680 1.00 97.62 170 VAL A N 1
ATOM 1344 C CA . VAL A 1 170 ? -10.364 15.227 13.619 1.00 97.62 170 VAL A CA 1
ATOM 1345 C C . VAL A 1 170 ? -10.447 14.514 14.969 1.00 97.62 170 VAL A C 1
ATOM 1347 O O . VAL A 1 170 ? -9.422 13.992 15.418 1.00 97.62 170 VAL A O 1
ATOM 1350 N N . PRO A 1 171 ? -11.635 14.443 15.601 1.00 96.75 171 PRO A N 1
ATOM 1351 C CA . PRO A 1 171 ? -11.804 13.701 16.844 1.00 96.75 171 PRO A CA 1
ATOM 1352 C C . PRO A 1 171 ? -11.345 12.248 16.691 1.00 96.75 171 PRO A C 1
ATOM 1354 O O . PRO A 1 171 ? -11.646 11.587 15.687 1.00 96.75 171 PRO A O 1
ATOM 1357 N N . LEU A 1 172 ? -10.586 11.752 17.669 1.00 95.31 172 LEU A N 1
ATOM 1358 C CA . LEU A 1 172 ? -9.945 10.442 17.583 1.00 95.31 172 LEU A CA 1
ATOM 1359 C C . LEU A 1 172 ? -10.981 9.321 17.441 1.00 95.31 172 LEU A C 1
ATOM 1361 O O . LEU A 1 172 ? -10.761 8.375 16.692 1.00 95.31 172 LEU A O 1
ATOM 1365 N N . GLU A 1 173 ? -12.134 9.449 18.089 1.00 95.88 173 GLU A N 1
ATOM 1366 C CA . GLU A 1 173 ? -13.262 8.531 17.994 1.00 95.88 173 GLU A CA 1
ATOM 1367 C C . GLU A 1 173 ? -13.790 8.393 16.558 1.00 95.88 173 GLU A C 1
ATOM 1369 O O . GLU A 1 173 ? -14.063 7.276 16.119 1.00 95.88 173 GLU A O 1
ATOM 1374 N N . HIS A 1 174 ? -13.845 9.482 15.781 1.00 97.25 174 HIS A N 1
ATOM 1375 C CA . HIS A 1 174 ? -14.243 9.439 14.371 1.00 97.25 174 HIS A CA 1
ATOM 1376 C C . HIS A 1 174 ? -13.164 8.785 13.504 1.00 97.25 174 HIS A C 1
ATOM 1378 O O . HIS A 1 174 ? -13.474 7.985 12.614 1.00 97.25 174 HIS A O 1
ATOM 1384 N N . ALA A 1 175 ? -11.892 9.091 13.773 1.00 97.62 175 ALA A N 1
ATOM 1385 C CA . ALA A 1 175 ? -10.778 8.461 13.076 1.00 97.62 175 ALA A CA 1
ATOM 1386 C C . ALA A 1 175 ? -10.748 6.944 13.344 1.00 97.62 175 ALA A C 1
ATOM 1388 O O . ALA A 1 175 ? -10.667 6.154 12.405 1.00 97.62 175 ALA A O 1
ATOM 1389 N N . VAL A 1 176 ? -10.910 6.523 14.603 1.00 97.81 176 VAL A N 1
ATOM 1390 C CA . VAL A 1 176 ? -10.992 5.111 15.003 1.00 97.81 176 VAL A CA 1
ATOM 1391 C C . VAL A 1 176 ? -12.217 4.440 14.385 1.00 97.81 176 VAL A C 1
ATOM 1393 O O . VAL A 1 176 ? -12.075 3.369 13.800 1.00 97.81 176 VAL A O 1
ATOM 1396 N N . GLN A 1 177 ? -13.395 5.073 14.411 1.00 97.75 177 GLN A N 1
ATOM 1397 C CA . GLN A 1 177 ? -14.614 4.539 13.790 1.00 97.75 177 GLN A CA 1
ATOM 1398 C C . GLN A 1 177 ? -14.427 4.248 12.292 1.00 97.75 177 GLN A C 1
ATOM 1400 O O . GLN A 1 177 ? -14.961 3.257 11.779 1.00 97.75 177 GLN A O 1
ATOM 1405 N N . LYS A 1 178 ? -13.666 5.084 11.573 1.00 97.88 178 LYS A N 1
ATOM 1406 C CA . LYS A 1 178 ? -13.330 4.848 10.161 1.00 97.88 178 LYS A CA 1
ATOM 1407 C C . LYS A 1 178 ? -12.440 3.615 9.968 1.00 97.88 178 LYS A C 1
ATOM 1409 O O . LYS A 1 178 ? -12.570 2.938 8.951 1.00 97.88 178 LYS A O 1
ATOM 1414 N N . LEU A 1 179 ? -11.576 3.303 10.933 1.00 98.12 179 LEU A N 1
ATOM 1415 C CA . LEU A 1 179 ? -10.709 2.122 10.899 1.00 98.12 179 LEU A CA 1
ATOM 1416 C C . LEU A 1 179 ? -11.408 0.835 11.365 1.00 98.12 179 LEU A C 1
ATOM 1418 O O . LEU A 1 179 ? -10.964 -0.251 11.002 1.00 98.12 179 LEU A O 1
ATOM 1422 N N . THR A 1 180 ? -12.481 0.938 12.157 1.00 98.25 180 THR A N 1
ATOM 1423 C CA . THR A 1 180 ? -13.098 -0.211 12.842 1.00 98.25 180 THR A CA 1
ATOM 1424 C C . THR A 1 180 ? -14.556 -0.441 12.430 1.00 98.25 180 THR A C 1
ATOM 1426 O O . THR A 1 180 ? -14.845 -1.311 11.608 1.00 98.25 180 THR A O 1
ATOM 1429 N N . ALA A 1 181 ? -15.493 0.340 12.966 1.00 97.56 181 ALA A N 1
ATOM 1430 C CA . ALA A 1 181 ? -16.927 0.122 12.791 1.00 97.56 181 ALA A CA 1
ATOM 1431 C C . ALA A 1 181 ? -17.384 0.328 11.339 1.00 97.56 181 ALA A C 1
ATOM 1433 O O . ALA A 1 181 ? -18.278 -0.371 10.863 1.00 97.56 181 ALA A O 1
ATOM 1434 N N . THR A 1 182 ? -16.760 1.261 10.616 1.00 96.62 182 THR A N 1
ATOM 1435 C CA . THR A 1 182 ? -17.094 1.561 9.215 1.00 96.62 182 THR A CA 1
ATOM 1436 C C . THR A 1 182 ? -16.829 0.367 8.288 1.00 96.62 182 THR A C 1
ATOM 1438 O O . THR A 1 182 ? -17.781 -0.094 7.649 1.00 96.62 182 THR A O 1
ATOM 1441 N N . PRO A 1 183 ? -15.606 -0.204 8.221 1.00 96.44 183 PRO A N 1
ATOM 1442 C CA . PRO A 1 183 ? -15.371 -1.409 7.430 1.00 96.44 183 PRO A CA 1
ATOM 1443 C C . PRO A 1 183 ? -16.152 -2.615 7.967 1.00 96.44 183 PRO A C 1
ATOM 1445 O O . PRO A 1 183 ? -16.678 -3.384 7.164 1.00 96.44 183 PRO A O 1
ATOM 1448 N N . ALA A 1 184 ? -16.316 -2.761 9.289 1.00 96.31 184 ALA A N 1
ATOM 1449 C CA . ALA A 1 184 ? -17.125 -3.846 9.850 1.00 96.31 184 ALA A CA 1
ATOM 1450 C C . ALA A 1 184 ? -18.575 -3.809 9.344 1.00 96.31 184 ALA A C 1
ATOM 1452 O O . ALA A 1 184 ? -19.099 -4.830 8.902 1.00 96.31 184 ALA A O 1
ATOM 1453 N N . LYS A 1 185 ? -19.194 -2.624 9.309 1.00 94.19 185 LYS A N 1
ATOM 1454 C CA . LYS A 1 185 ? -20.527 -2.430 8.730 1.00 94.19 185 LYS A CA 1
ATOM 1455 C C . LYS A 1 185 ? -20.540 -2.702 7.224 1.00 94.19 185 LYS A C 1
ATOM 1457 O O . LYS A 1 185 ? -21.421 -3.415 6.755 1.00 94.19 185 LYS A O 1
ATOM 1462 N N . LYS A 1 186 ? -19.570 -2.169 6.470 1.00 93.38 186 LYS A N 1
ATOM 1463 C CA . LYS A 1 186 ? -19.497 -2.333 5.006 1.00 93.38 186 LYS A CA 1
ATOM 1464 C C . LYS A 1 186 ? -19.380 -3.800 4.584 1.00 93.38 186 LYS A C 1
ATOM 1466 O O . LYS A 1 186 ? -20.017 -4.211 3.618 1.00 93.38 186 LYS A O 1
ATOM 1471 N N . PHE A 1 187 ? -18.574 -4.583 5.294 1.00 94.12 187 PHE A N 1
ATOM 1472 C CA . PHE A 1 187 ? -18.317 -5.982 4.949 1.00 94.12 187 PHE A CA 1
ATOM 1473 C C . PHE A 1 187 ? -19.198 -6.980 5.715 1.00 94.12 187 PHE A C 1
ATOM 1475 O O . PHE A 1 187 ? -19.064 -8.182 5.502 1.00 94.12 187 PHE A O 1
ATOM 1482 N N . GLY A 1 188 ? -20.111 -6.511 6.576 1.00 94.06 188 GLY A N 1
ATOM 1483 C CA . GLY A 1 188 ? -21.009 -7.378 7.346 1.00 94.06 188 GLY A CA 1
ATOM 1484 C C . GLY A 1 188 ? -20.287 -8.218 8.405 1.00 94.06 188 GLY A C 1
ATOM 1485 O O . GLY A 1 188 ? -20.641 -9.372 8.628 1.00 94.06 188 GLY A O 1
ATOM 1486 N N . LEU A 1 189 ? -19.256 -7.662 9.047 1.00 95.25 189 LEU A N 1
ATOM 1487 C CA . LEU A 1 189 ? -18.449 -8.349 10.060 1.00 95.25 189 LEU A CA 1
ATOM 1488 C C . LEU A 1 189 ? -19.167 -8.331 11.419 1.00 95.25 189 LEU A C 1
ATOM 1490 O O . LEU A 1 189 ? -18.825 -7.554 12.312 1.00 95.25 189 LEU A O 1
ATOM 1494 N N . ALA A 1 190 ? -20.195 -9.169 11.559 1.00 93.62 190 ALA A N 1
ATOM 1495 C CA . ALA A 1 190 ? -20.986 -9.276 12.781 1.00 93.62 190 ALA A CA 1
ATOM 1496 C C . ALA A 1 190 ? -20.103 -9.511 14.023 1.00 93.62 190 ALA A C 1
ATOM 1498 O O . ALA A 1 190 ? -19.193 -10.341 14.019 1.00 93.62 190 ALA A O 1
ATOM 1499 N N . GLY A 1 191 ? -20.367 -8.745 15.086 1.00 94.69 191 GLY A N 1
ATOM 1500 C CA . GLY A 1 191 ? -19.618 -8.821 16.343 1.00 94.69 191 GLY A CA 1
ATOM 1501 C C . GLY A 1 191 ? -18.188 -8.268 16.287 1.00 94.69 191 GLY A C 1
ATOM 1502 O O . GLY A 1 191 ? -17.443 -8.487 17.236 1.00 94.69 191 GLY A O 1
ATOM 1503 N N . ARG A 1 192 ? -17.772 -7.577 15.214 1.00 97.25 192 ARG A N 1
ATOM 1504 C CA . ARG A 1 192 ? -16.429 -6.976 15.079 1.00 97.25 192 ARG A CA 1
ATOM 1505 C C . ARG A 1 192 ? -16.492 -5.465 14.858 1.00 97.25 192 ARG A C 1
ATOM 1507 O O . ARG A 1 192 ? -17.530 -4.909 14.511 1.00 97.25 192 ARG A O 1
ATOM 1514 N N . GLY A 1 193 ? -15.355 -4.799 15.057 1.00 97.06 193 GLY A N 1
ATOM 1515 C CA . GLY A 1 193 ? -15.188 -3.362 14.809 1.00 97.06 193 GLY A CA 1
ATOM 1516 C C . GLY A 1 193 ? -15.777 -2.439 15.881 1.00 97.06 193 GLY A C 1
ATOM 1517 O O . GLY A 1 193 ? -15.697 -1.224 15.730 1.00 97.06 193 GLY A O 1
ATOM 1518 N N . VAL A 1 194 ? -16.346 -2.987 16.959 1.00 97.12 194 VAL A N 1
ATOM 1519 C CA . VAL A 1 194 ? -16.886 -2.229 18.098 1.00 97.12 194 VAL A CA 1
ATOM 1520 C C . VAL A 1 194 ? -16.510 -2.904 19.415 1.00 97.12 194 VAL A C 1
ATOM 1522 O O . VAL A 1 194 ? -16.524 -4.131 19.509 1.00 97.12 194 VAL A O 1
ATOM 1525 N N . LEU A 1 195 ? -16.227 -2.106 20.445 1.00 97.19 195 LEU A N 1
ATOM 1526 C CA . LEU A 1 195 ? -16.032 -2.598 21.808 1.00 97.19 195 LEU A CA 1
ATOM 1527 C C . LEU A 1 195 ? -17.393 -2.677 22.503 1.00 97.19 195 LEU A C 1
ATOM 1529 O O . LEU A 1 195 ? -17.955 -1.667 22.917 1.00 97.19 195 LEU A O 1
ATOM 1533 N N . LYS A 1 196 ? -17.949 -3.887 22.573 1.00 97.12 196 LYS A N 1
ATOM 1534 C CA . LYS A 1 196 ? -19.245 -4.175 23.193 1.00 97.12 196 LYS A CA 1
ATOM 1535 C C . LYS A 1 196 ? -19.210 -5.574 23.802 1.00 97.12 196 LYS A C 1
ATOM 1537 O O . LYS A 1 196 ? -18.612 -6.479 23.224 1.00 97.12 196 LYS A O 1
ATOM 1542 N N . GLN A 1 197 ? -19.867 -5.768 24.942 1.00 97.25 197 GLN A N 1
ATOM 1543 C CA . GLN A 1 197 ? -20.026 -7.099 25.526 1.00 97.25 197 GLN A CA 1
ATOM 1544 C C . GLN A 1 197 ? -20.678 -8.061 24.516 1.00 97.25 197 GLN A C 1
ATOM 1546 O O . GLN A 1 197 ? -21.650 -7.705 23.848 1.00 97.25 197 GLN A O 1
ATOM 1551 N N . GLY A 1 198 ? -20.116 -9.267 24.393 1.00 95.88 198 GLY A N 1
ATOM 1552 C CA . GLY A 1 198 ? -20.540 -10.280 23.419 1.00 95.88 198 GLY A CA 1
ATOM 1553 C C . GLY A 1 198 ? -19.907 -10.155 22.024 1.00 95.88 198 GLY A C 1
ATOM 1554 O O . GLY A 1 198 ? -20.096 -11.051 21.207 1.00 95.88 198 GLY A O 1
ATOM 1555 N N . SER A 1 199 ? -19.144 -9.093 21.742 1.00 96.62 199 SER A N 1
ATOM 1556 C CA . SER A 1 199 ? -18.342 -8.966 20.514 1.00 96.62 199 SER A CA 1
ATOM 1557 C C . SER A 1 199 ? -17.011 -9.723 20.607 1.00 96.62 199 SER A C 1
ATOM 1559 O O . SER A 1 199 ? -16.540 -10.059 21.694 1.00 96.62 199 SER A O 1
ATOM 1561 N N . TYR A 1 200 ? -16.360 -9.944 19.460 1.00 97.12 200 TYR A N 1
ATOM 1562 C CA . TYR A 1 200 ? -14.992 -10.459 19.409 1.00 97.12 200 TYR A CA 1
ATOM 1563 C C . TYR A 1 200 ? -14.017 -9.477 20.066 1.00 97.12 200 TYR A C 1
ATOM 1565 O O . TYR A 1 200 ? -14.055 -8.274 19.805 1.00 97.12 200 TYR A O 1
ATOM 1573 N N . ALA A 1 201 ? -13.087 -10.007 20.861 1.00 97.56 201 ALA A N 1
ATOM 1574 C CA . ALA A 1 201 ? -12.013 -9.237 21.481 1.00 97.56 201 ALA A CA 1
ATOM 1575 C C . ALA A 1 201 ? -10.854 -8.978 20.494 1.00 97.56 201 ALA A C 1
ATOM 1577 O O . ALA A 1 201 ? -9.718 -9.402 20.713 1.00 97.56 201 ALA A O 1
ATOM 1578 N N . ASP A 1 202 ? -11.162 -8.289 19.392 1.00 98.19 202 ASP A N 1
ATOM 1579 C CA . ASP A 1 202 ? -10.169 -7.710 18.484 1.00 98.19 202 ASP A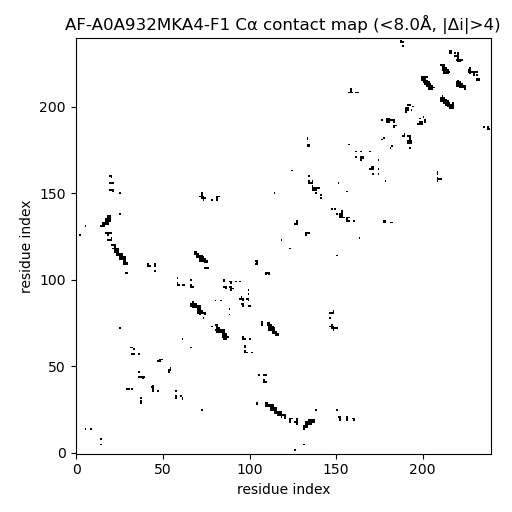 CA 1
ATOM 1580 C C . ASP A 1 202 ? -9.846 -6.289 18.955 1.00 98.19 202 ASP A C 1
ATOM 1582 O O . ASP A 1 202 ? -10.602 -5.348 18.706 1.00 98.19 202 ASP A O 1
ATOM 1586 N N . ILE A 1 203 ? -8.750 -6.136 19.693 1.00 98.25 203 ILE A N 1
ATOM 1587 C CA . ILE A 1 203 ? -8.443 -4.908 20.434 1.00 98.25 203 ILE A CA 1
ATOM 1588 C C . ILE A 1 203 ? -7.038 -4.450 20.080 1.00 98.25 203 ILE A C 1
ATOM 1590 O O . ILE A 1 203 ? -6.112 -5.255 20.017 1.00 98.25 203 ILE A O 1
ATOM 1594 N N . VAL A 1 204 ? -6.872 -3.145 19.886 1.00 98.06 204 VAL A N 1
ATOM 1595 C CA . VAL A 1 204 ? -5.568 -2.511 19.697 1.00 98.06 204 VAL A CA 1
ATOM 1596 C C . VAL A 1 204 ? -5.368 -1.486 20.804 1.00 98.06 204 VAL A C 1
ATOM 1598 O O . VAL A 1 204 ? -6.177 -0.573 20.946 1.00 98.06 204 VAL A O 1
ATOM 1601 N N . CYS A 1 205 ? -4.281 -1.616 21.560 1.00 97.62 205 CYS A N 1
ATOM 1602 C CA . CYS A 1 205 ? -3.816 -0.566 22.461 1.00 97.62 205 CYS A CA 1
ATOM 1603 C C . CYS A 1 205 ? -2.807 0.300 21.712 1.00 97.62 205 CYS A C 1
ATOM 1605 O O . CYS A 1 205 ? -1.861 -0.225 21.109 1.00 97.62 205 CYS A O 1
ATOM 1607 N N . LEU A 1 206 ? -3.014 1.613 21.755 1.00 96.12 206 LEU A N 1
ATOM 1608 C CA . LEU A 1 206 ? -2.176 2.590 21.076 1.00 96.12 206 LEU A CA 1
ATOM 1609 C C . LEU A 1 206 ? -1.318 3.361 22.081 1.00 96.12 206 LEU A C 1
ATOM 1611 O O . LEU A 1 206 ? -1.794 3.742 23.145 1.00 96.12 206 LEU A O 1
ATOM 1615 N N . GLU A 1 207 ? -0.077 3.638 21.698 1.00 95.75 207 GLU A N 1
ATOM 1616 C CA . GLU A 1 207 ? 0.756 4.686 22.282 1.00 95.75 207 GLU A CA 1
ATOM 1617 C C . GLU A 1 207 ? 0.933 5.768 21.211 1.00 95.75 207 GLU A C 1
ATOM 1619 O O . GLU A 1 207 ? 1.555 5.542 20.167 1.00 95.75 207 GLU A O 1
ATOM 1624 N N . GLY A 1 208 ? 0.284 6.918 21.410 1.00 94.69 208 GLY A N 1
ATOM 1625 C CA . GLY A 1 208 ? 0.071 7.884 20.333 1.00 94.69 208 GLY A CA 1
ATOM 1626 C C . GLY A 1 208 ? -0.726 7.252 19.185 1.00 94.69 208 GLY A C 1
ATOM 1627 O O . GLY A 1 208 ? -1.860 6.818 19.366 1.00 94.69 208 GLY A O 1
ATOM 1628 N N . THR A 1 209 ? -0.129 7.180 17.996 1.00 95.75 209 THR A N 1
ATOM 1629 C CA . THR A 1 209 ? -0.734 6.574 16.793 1.00 95.75 209 THR A CA 1
ATOM 1630 C C . THR A 1 209 ? -0.245 5.149 16.523 1.00 95.75 209 THR A C 1
ATOM 1632 O O . THR A 1 209 ? -0.664 4.513 15.553 1.00 95.75 209 THR A O 1
ATOM 1635 N N . ARG A 1 210 ? 0.652 4.628 17.366 1.00 94.50 210 ARG A N 1
ATOM 1636 C CA . ARG A 1 210 ? 1.339 3.351 17.170 1.00 94.50 210 ARG A CA 1
ATOM 1637 C C . ARG A 1 210 ? 0.672 2.243 17.976 1.00 94.50 210 ARG A C 1
ATOM 1639 O O . ARG A 1 210 ? 0.439 2.401 19.167 1.00 94.50 210 ARG A O 1
ATOM 1646 N N . ALA A 1 211 ? 0.431 1.093 17.351 1.00 95.19 211 ALA A N 1
ATOM 1647 C CA . ALA A 1 211 ? -0.027 -0.102 18.056 1.00 95.19 211 ALA A CA 1
ATOM 1648 C C . ALA A 1 211 ? 1.091 -0.694 18.926 1.00 95.19 211 ALA A C 1
ATOM 1650 O O . ALA A 1 211 ? 2.162 -1.025 18.417 1.00 95.19 211 ALA A O 1
ATOM 1651 N N . VAL A 1 212 ? 0.820 -0.852 20.223 1.00 97.56 212 VAL A N 1
ATOM 1652 C CA . VAL A 1 212 ? 1.745 -1.449 21.204 1.00 97.56 212 VAL A CA 1
ATOM 1653 C C . VAL A 1 212 ? 1.275 -2.815 21.693 1.00 97.56 212 VAL A C 1
ATOM 1655 O O . VAL A 1 212 ? 2.100 -3.702 21.913 1.00 97.56 212 VAL A O 1
ATOM 1658 N N . HIS A 1 213 ? -0.040 -3.022 21.775 1.00 98.06 213 HIS A N 1
ATOM 1659 C CA . HIS A 1 213 ? -0.644 -4.327 22.026 1.00 98.06 213 HIS A CA 1
ATOM 1660 C C . HIS A 1 213 ? -1.757 -4.584 21.019 1.00 98.06 213 HIS A C 1
ATOM 1662 O O . HIS A 1 213 ? -2.489 -3.666 20.651 1.00 98.06 213 HIS A O 1
ATOM 1668 N N . VAL A 1 214 ? -1.884 -5.831 20.577 1.00 98.19 214 VAL A N 1
ATOM 1669 C CA . VAL A 1 214 ? -2.959 -6.266 19.682 1.00 98.19 214 VAL A CA 1
ATOM 1670 C C . VAL A 1 214 ? -3.470 -7.608 20.171 1.00 98.19 214 VAL A C 1
ATOM 1672 O O . VAL A 1 214 ? -2.704 -8.570 20.235 1.00 98.19 214 VAL A O 1
ATOM 1675 N N . ALA A 1 215 ? -4.758 -7.675 20.481 1.00 98.31 215 ALA A N 1
ATOM 1676 C CA . ALA A 1 215 ? -5.490 -8.911 20.690 1.00 98.31 215 ALA A CA 1
ATOM 1677 C C . ALA A 1 215 ? -6.321 -9.230 19.443 1.00 98.31 215 ALA A C 1
ATOM 1679 O O . ALA A 1 215 ? -6.933 -8.337 18.858 1.00 98.31 215 ALA A O 1
ATOM 1680 N N . VAL A 1 216 ? -6.345 -10.498 19.043 1.00 98.12 216 VAL A N 1
ATOM 1681 C CA . VAL A 1 216 ? -7.206 -11.019 17.974 1.00 98.12 216 VAL A CA 1
ATOM 1682 C C . VAL A 1 216 ? -8.028 -12.145 18.577 1.00 98.12 216 VAL A C 1
ATOM 1684 O O . VAL A 1 216 ? -7.460 -13.117 19.076 1.00 98.12 216 VAL A O 1
ATOM 1687 N N . GLY A 1 217 ? -9.354 -12.003 18.591 1.00 96.25 217 GLY A N 1
ATOM 1688 C CA . GLY A 1 217 ? -10.238 -12.961 19.260 1.00 96.25 217 GLY A CA 1
ATOM 1689 C C . GLY A 1 217 ? -9.896 -13.199 20.740 1.00 96.25 217 GLY A C 1
ATOM 1690 O O . GLY A 1 217 ? -10.112 -14.297 21.238 1.00 96.25 217 GLY A O 1
ATOM 1691 N N . GLY A 1 218 ? -9.330 -12.203 21.432 1.00 96.25 218 GLY A N 1
ATOM 1692 C CA . GLY A 1 218 ? -8.933 -12.287 22.843 1.00 96.25 218 GLY A CA 1
ATOM 1693 C C . GLY A 1 218 ? -7.517 -12.805 23.100 1.00 96.25 218 GLY A C 1
ATOM 1694 O O . GLY A 1 218 ? -7.028 -12.678 24.219 1.00 96.25 218 GLY A O 1
ATOM 1695 N N . ALA A 1 219 ? -6.819 -13.325 22.088 1.00 97.94 219 ALA A N 1
ATOM 1696 C CA . ALA A 1 219 ? -5.436 -13.766 22.238 1.00 97.94 219 ALA A CA 1
ATOM 1697 C C . ALA A 1 219 ? -4.452 -12.671 21.801 1.00 97.94 219 ALA A C 1
ATOM 1699 O O . ALA A 1 219 ? -4.621 -12.060 20.744 1.00 97.94 219 ALA A O 1
ATOM 1700 N N . LEU A 1 220 ? -3.400 -12.440 22.591 1.00 97.88 220 LEU A N 1
ATOM 1701 C CA . LEU A 1 220 ? -2.377 -11.434 22.295 1.00 97.88 220 LEU A CA 1
ATOM 1702 C C . LEU A 1 220 ? -1.523 -11.855 21.093 1.00 97.88 220 LEU A C 1
ATOM 1704 O O . LEU A 1 220 ? -0.735 -12.794 21.184 1.00 97.88 220 LEU A O 1
ATOM 1708 N N . ALA A 1 221 ? -1.660 -11.133 19.982 1.00 97.00 221 ALA A N 1
ATOM 1709 C CA . ALA A 1 221 ? -0.864 -11.277 18.762 1.00 97.00 221 ALA A CA 1
ATOM 1710 C C . ALA A 1 221 ? 0.352 -10.329 18.735 1.00 97.00 221 ALA A C 1
ATOM 1712 O O . ALA A 1 221 ? 1.374 -10.639 18.120 1.00 97.00 221 ALA A O 1
ATOM 1713 N N . LEU A 1 222 ? 0.251 -9.184 19.417 1.00 96.81 222 LEU A N 1
ATOM 1714 C CA . LEU A 1 222 ? 1.333 -8.217 19.618 1.00 96.81 222 LEU A CA 1
ATOM 1715 C C . LEU A 1 222 ? 1.379 -7.836 21.100 1.00 96.81 222 LEU A C 1
ATOM 1717 O O . LEU A 1 222 ? 0.354 -7.440 21.659 1.00 96.81 222 LEU A O 1
ATOM 1721 N N . LEU A 1 223 ? 2.551 -7.928 21.725 1.00 97.62 223 LEU A N 1
ATOM 1722 C CA . LEU A 1 223 ? 2.778 -7.527 23.112 1.00 97.62 223 LEU A CA 1
ATOM 1723 C C . LEU A 1 223 ? 4.010 -6.625 23.182 1.00 97.62 223 LEU A C 1
ATOM 1725 O O . LEU A 1 223 ? 5.082 -7.026 22.744 1.00 97.62 223 LEU A O 1
ATOM 1729 N N . ALA A 1 224 ? 3.854 -5.412 23.718 1.00 96.06 224 ALA A N 1
ATOM 1730 C CA . ALA A 1 224 ? 4.936 -4.433 23.832 1.00 96.06 224 ALA A CA 1
ATOM 1731 C C . ALA A 1 224 ? 5.668 -4.207 22.493 1.00 96.06 224 ALA A C 1
ATOM 1733 O O . ALA A 1 224 ? 6.889 -4.117 22.430 1.00 96.06 224 ALA A O 1
ATOM 1734 N N . SER A 1 225 ? 4.907 -4.094 21.399 1.00 93.88 225 SER A N 1
ATOM 1735 C CA . SER A 1 225 ? 5.411 -3.948 20.020 1.00 93.88 225 SER A CA 1
ATOM 1736 C C . SER A 1 225 ? 6.134 -5.171 19.439 1.00 93.88 225 SER A C 1
ATOM 1738 O O . SER A 1 225 ? 6.662 -5.088 18.331 1.00 93.88 225 SER A O 1
ATOM 1740 N N . VAL A 1 226 ? 6.128 -6.310 20.134 1.00 94.75 226 VAL A N 1
ATOM 1741 C CA . VAL A 1 226 ? 6.749 -7.558 19.677 1.00 94.75 226 VAL A CA 1
ATOM 1742 C C . VAL A 1 226 ? 5.663 -8.557 19.265 1.00 94.75 226 VAL A C 1
ATOM 1744 O O . VAL A 1 226 ? 4.746 -8.824 20.049 1.00 94.75 226 VAL A O 1
ATOM 1747 N N . PRO A 1 227 ? 5.711 -9.117 18.040 1.00 93.88 227 PRO A N 1
ATOM 1748 C CA . PRO A 1 227 ? 4.804 -10.190 17.645 1.00 93.88 227 PRO A CA 1
ATOM 1749 C C . PRO A 1 227 ? 4.990 -11.417 18.541 1.00 93.88 227 PRO A C 1
ATOM 1751 O O . PRO A 1 227 ? 6.104 -11.907 18.698 1.00 93.88 227 PRO A O 1
ATOM 1754 N N . THR A 1 228 ? 3.901 -11.949 19.091 1.00 96.38 228 THR A N 1
ATOM 1755 C CA . THR A 1 228 ? 3.949 -13.102 20.012 1.00 96.38 228 THR A CA 1
ATOM 1756 C C . THR A 1 228 ? 4.066 -14.446 19.286 1.00 96.38 228 THR A C 1
ATOM 1758 O O . THR A 1 228 ? 4.318 -15.473 19.906 1.00 96.38 228 THR A O 1
ATOM 1761 N N . GLY A 1 229 ? 3.826 -14.463 17.970 1.00 94.56 229 GLY A N 1
ATOM 1762 C CA . GLY A 1 229 ? 3.715 -15.683 17.165 1.00 94.56 229 GLY A CA 1
ATOM 1763 C C . GLY A 1 229 ? 2.332 -16.347 17.209 1.00 94.56 229 GLY A C 1
ATOM 1764 O O . GLY A 1 229 ? 2.073 -17.246 16.408 1.00 94.56 229 GLY A O 1
ATOM 1765 N N . VAL A 1 230 ? 1.423 -15.880 18.074 1.00 96.12 230 VAL A N 1
ATOM 1766 C CA . VAL A 1 230 ? 0.052 -16.396 18.182 1.00 96.12 230 VAL A CA 1
ATOM 1767 C C . VAL A 1 230 ? -0.744 -16.093 16.911 1.00 96.12 230 VAL A C 1
ATOM 1769 O O . VAL A 1 230 ? -0.768 -14.967 16.415 1.00 96.12 230 VAL A O 1
ATOM 1772 N N . ARG A 1 231 ? -1.440 -17.110 16.390 1.00 94.06 231 ARG A N 1
ATOM 1773 C CA . ARG A 1 231 ? -2.280 -17.022 15.186 1.00 94.06 231 ARG A CA 1
ATOM 1774 C C . ARG A 1 231 ? -3.740 -17.322 15.525 1.00 94.06 231 ARG A C 1
ATOM 1776 O O . ARG A 1 231 ? -4.263 -18.360 15.146 1.00 94.06 231 ARG A O 1
ATOM 1783 N N . ALA A 1 232 ? -4.396 -16.401 16.227 1.00 95.38 232 ALA A N 1
ATOM 1784 C CA . ALA A 1 232 ? -5.797 -16.533 16.653 1.00 95.38 232 ALA A CA 1
ATOM 1785 C C . ALA A 1 232 ? -6.825 -16.045 15.609 1.00 95.38 232 ALA A C 1
ATOM 1787 O O . ALA A 1 232 ? -7.999 -15.834 15.913 1.00 95.38 232 ALA A O 1
ATOM 1788 N N . GLY A 1 233 ? -6.384 -15.834 14.365 1.00 93.56 233 GLY A N 1
ATOM 1789 C CA . GLY A 1 233 ? -7.268 -15.461 13.266 1.00 93.56 233 GLY A CA 1
ATOM 1790 C C . GLY A 1 233 ? -8.288 -16.561 12.971 1.00 93.56 233 GLY A C 1
ATOM 1791 O O . GLY A 1 233 ? -7.990 -17.749 13.065 1.00 93.56 233 GLY A O 1
ATOM 1792 N N . THR A 1 234 ? -9.491 -16.160 12.573 1.00 93.31 234 THR A N 1
ATOM 1793 C CA . THR A 1 234 ? -10.568 -17.076 12.174 1.00 93.31 234 THR A CA 1
ATOM 1794 C C . THR A 1 234 ? -11.017 -16.752 10.757 1.00 93.31 234 THR A C 1
ATOM 1796 O O . THR A 1 234 ? -10.926 -15.607 10.311 1.00 93.31 234 THR A O 1
ATOM 1799 N N . ILE A 1 235 ? -11.497 -17.765 10.035 1.00 93.56 235 ILE A N 1
ATOM 1800 C CA . ILE A 1 235 ? -12.130 -17.551 8.733 1.00 93.56 235 ILE A CA 1
ATOM 1801 C C . ILE A 1 235 ? -13.465 -16.853 8.982 1.00 93.56 235 ILE A C 1
ATOM 1803 O O . ILE A 1 235 ? -14.363 -17.426 9.599 1.00 93.56 235 ILE A O 1
ATOM 1807 N N . ILE A 1 236 ? -13.602 -15.629 8.480 1.00 91.56 236 ILE A N 1
ATOM 1808 C CA . ILE A 1 236 ? -14.869 -14.907 8.526 1.00 91.56 236 ILE A CA 1
ATOM 1809 C C . ILE A 1 236 ? -15.725 -15.408 7.366 1.00 91.56 236 ILE A C 1
ATOM 1811 O O . ILE A 1 236 ? -15.407 -15.178 6.199 1.00 91.56 236 ILE A O 1
ATOM 1815 N N . ARG A 1 237 ? -16.803 -16.122 7.689 1.00 86.25 237 ARG A N 1
ATOM 1816 C CA . ARG A 1 237 ? -17.790 -16.563 6.703 1.00 86.25 237 ARG A CA 1
ATOM 1817 C C . ARG A 1 237 ? -18.812 -15.451 6.512 1.00 86.25 237 ARG A C 1
ATOM 1819 O O . ARG A 1 237 ? -19.313 -14.902 7.490 1.00 86.25 237 ARG A O 1
ATOM 1826 N N . SER A 1 238 ? -19.099 -15.111 5.260 1.00 77.81 238 SER A N 1
ATOM 1827 C CA . SER A 1 238 ? -20.206 -14.208 4.964 1.00 77.81 238 SER A CA 1
ATOM 1828 C C . SER A 1 238 ? -21.508 -14.921 5.313 1.00 77.81 238 SER A C 1
ATOM 1830 O O . SER A 1 238 ? -21.686 -16.075 4.940 1.00 77.81 238 SER A O 1
ATOM 1832 N N . SER A 1 239 ? -22.402 -14.251 6.030 1.00 63.12 239 SER A N 1
ATOM 1833 C CA . SER A 1 239 ? -23.737 -14.762 6.354 1.00 63.12 239 SER A CA 1
ATOM 1834 C C . SER A 1 239 ? -24.749 -14.499 5.228 1.00 63.12 239 SER A C 1
ATOM 1836 O O . SER A 1 239 ? -25.915 -14.243 5.518 1.00 63.12 239 SER A O 1
ATOM 1838 N N . ARG A 1 240 ? -24.288 -14.450 3.972 1.00 54.31 240 ARG A N 1
ATOM 1839 C CA . ARG A 1 240 ? -25.156 -14.311 2.797 1.00 54.31 240 ARG A CA 1
ATOM 1840 C C . ARG A 1 240 ? -25.668 -15.666 2.349 1.00 54.31 240 ARG A C 1
ATOM 1842 O O . ARG A 1 240 ? -24.846 -16.608 2.349 1.00 54.31 240 ARG A O 1
#